Protein AF-A0A1J5K2U5-F1 (afdb_monomer_lite)

Foldseek 3Di:
DDDDDDDDDDPPPDPPPPPPPDPAQDFDDPVVQVVQVVVVCVQCVVLCVVQQVVPPPPDDDALLNVLLVVLLVCLLLLLCCCQVVVQLVDDPRLSVLSVLLNVLSVVCPPPPGAEGEDECVSRPCPQPDPPDPDGHQWAWGQASPTHIYGHPVVCVVPVVCSPLSLNSNLSSQLRSSSNSRRPDNVSSNSSSVSSSVVQVVQWDWDWDDDPPWIWIKIWHQGPPNLAIWIWIDFPSDIDTCRVVQLVQDDDPDPQKDFSHKDKADWDWDDWDDDPFKIKIKIKIKIWTWIQGPVRDTDTDIWMKMKIWIAGSVVRDTPDIDIDTD

Structure (mmCIF, N/CA/C/O backbone):
data_AF-A0A1J5K2U5-F1
#
_entry.id   AF-A0A1J5K2U5-F1
#
loop_
_atom_site.group_PDB
_atom_site.id
_atom_site.type_symbol
_atom_site.label_atom_id
_atom_site.label_alt_id
_atom_site.label_comp_id
_atom_site.label_asym_id
_atom_site.label_entity_id
_atom_site.label_seq_id
_atom_site.pdbx_PDB_ins_code
_atom_site.Cartn_x
_atom_site.Cartn_y
_atom_site.Cartn_z
_atom_site.occupancy
_atom_site.B_iso_or_equiv
_atom_site.auth_seq_id
_atom_site.auth_comp_id
_atom_site.auth_asym_id
_atom_site.auth_atom_id
_atom_site.pdbx_PDB_model_num
ATOM 1 N N . MET A 1 1 ? -33.915 64.719 52.859 1.00 42.00 1 MET A N 1
ATOM 2 C CA . MET A 1 1 ? -33.319 64.530 51.519 1.00 42.00 1 MET A CA 1
ATOM 3 C C . MET A 1 1 ? -32.045 63.710 51.637 1.00 42.00 1 MET A C 1
ATOM 5 O O . MET A 1 1 ? -31.026 64.266 52.020 1.00 42.00 1 MET A O 1
ATOM 9 N N . ARG A 1 2 ? -32.120 62.410 51.346 1.00 33.94 2 ARG A N 1
ATOM 10 C CA . ARG A 1 2 ? -31.127 61.608 50.607 1.00 33.94 2 ARG A CA 1
ATOM 11 C C . ARG A 1 2 ? -31.449 60.133 50.824 1.00 33.94 2 ARG A C 1
ATOM 13 O O . ARG A 1 2 ? -31.443 59.640 51.944 1.00 33.94 2 ARG A O 1
ATOM 20 N N . ASN A 1 3 ? -31.775 59.495 49.709 1.00 35.25 3 ASN A N 1
ATOM 21 C CA . ASN A 1 3 ? -31.952 58.065 49.541 1.00 35.25 3 ASN A CA 1
ATOM 22 C C . ASN A 1 3 ? -30.671 57.317 49.932 1.00 35.25 3 ASN A C 1
ATOM 24 O O . ASN A 1 3 ? -29.594 57.679 49.462 1.00 35.25 3 ASN A O 1
ATOM 28 N N . LEU A 1 4 ? -30.805 56.229 50.687 1.00 32.75 4 LEU A N 1
ATOM 29 C CA . LEU A 1 4 ? -29.877 55.104 50.616 1.00 32.75 4 LEU A CA 1
ATOM 30 C C . LEU A 1 4 ? -30.701 53.837 50.380 1.00 32.75 4 LEU A C 1
ATOM 32 O O . LEU A 1 4 ? -31.293 53.272 51.293 1.00 32.75 4 LEU A O 1
ATOM 36 N N . LEU A 1 5 ? -30.761 53.436 49.111 1.00 35.44 5 LEU A N 1
ATOM 37 C CA . LEU A 1 5 ? -31.135 52.092 48.695 1.00 35.44 5 LEU A CA 1
ATOM 38 C C . LEU A 1 5 ? -29.967 51.162 49.040 1.00 35.44 5 LEU A C 1
ATOM 40 O O . LEU A 1 5 ? -28.892 51.271 48.454 1.00 35.44 5 LEU A O 1
ATOM 44 N N . ALA A 1 6 ? -30.182 50.252 49.985 1.00 34.38 6 ALA A N 1
ATOM 45 C CA . ALA A 1 6 ? -29.319 49.097 50.175 1.00 34.38 6 ALA A CA 1
ATOM 46 C C . ALA A 1 6 ? -29.716 48.036 49.137 1.00 34.38 6 ALA A C 1
ATOM 48 O O . ALA A 1 6 ? -30.736 47.366 49.289 1.00 34.38 6 ALA A O 1
ATOM 49 N N . LEU A 1 7 ? -28.940 47.914 48.057 1.00 34.66 7 LEU A N 1
ATOM 50 C CA . LEU A 1 7 ? -29.036 46.779 47.140 1.00 34.66 7 LEU A CA 1
ATOM 51 C C . LEU A 1 7 ? -28.271 45.597 47.742 1.00 34.66 7 LEU A C 1
ATOM 53 O O . LEU A 1 7 ? -27.043 45.600 47.821 1.00 34.66 7 LEU A O 1
ATOM 57 N N . THR A 1 8 ? -29.012 44.579 48.156 1.00 34.88 8 THR A N 1
ATOM 58 C CA . THR A 1 8 ? -28.490 43.265 48.524 1.00 34.88 8 THR A CA 1
ATOM 59 C C . THR A 1 8 ? -28.081 42.533 47.242 1.00 34.88 8 THR A C 1
ATOM 61 O O . THR A 1 8 ? -28.930 42.031 46.508 1.00 34.88 8 THR A O 1
ATOM 64 N N . PHE A 1 9 ? -26.784 42.481 46.935 1.00 31.59 9 PHE A N 1
ATOM 65 C CA . PHE A 1 9 ? -26.263 41.602 45.885 1.00 31.59 9 PHE A CA 1
ATOM 66 C C . PHE A 1 9 ? -26.229 40.163 46.414 1.00 31.59 9 PHE A C 1
ATOM 68 O O . PHE A 1 9 ? -25.354 39.794 47.195 1.00 31.59 9 PHE A O 1
ATOM 75 N N . CYS A 1 10 ? -27.195 39.343 45.994 1.00 32.88 10 CYS A N 1
ATOM 76 C CA . CYS A 1 10 ? -27.087 37.893 46.104 1.00 32.88 10 CYS A CA 1
ATOM 77 C C . CYS A 1 10 ? -26.020 37.407 45.117 1.00 32.88 10 CYS A C 1
ATOM 79 O O . CYS A 1 10 ? -26.187 37.514 43.902 1.00 32.88 10 CYS A O 1
ATOM 81 N N . PHE A 1 11 ? -24.926 36.866 45.650 1.00 29.86 11 PHE A N 1
ATOM 82 C CA . PHE A 1 11 ? -23.960 36.063 44.907 1.00 29.86 11 PHE A CA 1
ATOM 83 C C . PHE A 1 11 ? -24.654 34.771 44.450 1.00 29.86 11 PHE A C 1
ATOM 85 O O . PHE A 1 11 ? -24.697 33.779 45.174 1.00 29.86 11 PHE A O 1
ATOM 92 N N . VAL A 1 12 ? -25.220 34.774 43.244 1.00 35.38 12 VAL A N 1
ATOM 93 C CA . VAL A 1 12 ? -25.477 33.530 42.515 1.00 35.38 12 VAL A CA 1
ATOM 94 C C . VAL A 1 12 ? -24.188 33.226 41.772 1.00 35.38 12 VAL A C 1
ATOM 96 O O . VAL A 1 12 ? -23.889 33.840 40.751 1.00 35.38 12 VAL A O 1
ATOM 99 N N . GLY A 1 13 ? -23.384 32.330 42.344 1.00 29.09 13 GLY A N 1
ATOM 100 C CA . GLY A 1 13 ? -22.205 31.787 41.686 1.00 29.09 13 GLY A CA 1
ATOM 101 C C . GLY A 1 13 ? -22.630 31.044 40.427 1.00 29.09 13 GLY A C 1
ATOM 102 O O . GLY A 1 13 ? -22.992 29.871 40.476 1.00 29.09 13 GLY A O 1
ATOM 103 N N . THR A 1 14 ? -22.599 31.727 39.289 1.00 32.22 14 THR A N 1
ATOM 104 C CA . THR A 1 14 ? -22.570 31.074 37.991 1.00 32.22 14 THR A CA 1
ATOM 105 C C . THR A 1 14 ? -21.212 30.399 37.873 1.00 32.22 14 THR A C 1
ATOM 107 O O . THR A 1 14 ? -20.186 31.042 37.666 1.00 32.22 14 THR A O 1
ATOM 110 N N . ILE A 1 15 ? -21.199 29.076 38.040 1.00 33.97 15 ILE A N 1
ATOM 111 C CA . ILE A 1 15 ? -20.091 28.239 37.585 1.00 33.97 15 ILE A CA 1
ATOM 112 C C . ILE A 1 15 ? -20.108 28.335 36.060 1.00 33.97 15 ILE A C 1
ATOM 114 O O . ILE A 1 15 ? -20.765 27.559 35.366 1.00 33.97 15 ILE A O 1
ATOM 118 N N . THR A 1 16 ? -19.431 29.346 35.528 1.00 30.97 16 THR A N 1
ATOM 119 C CA . THR A 1 16 ? -19.059 29.388 34.125 1.00 30.97 16 THR A CA 1
ATOM 120 C C . THR A 1 16 ? -18.020 28.295 33.926 1.00 30.97 16 THR A C 1
ATOM 122 O O . THR A 1 16 ? -16.833 28.461 34.199 1.00 30.97 16 THR A O 1
ATOM 125 N N . TRP A 1 17 ? -18.479 27.136 33.453 1.00 33.81 17 TRP A N 1
ATOM 126 C CA . TRP A 1 17 ? -17.618 26.196 32.753 1.00 33.81 17 TRP A CA 1
ATOM 127 C C . TRP A 1 17 ? -17.099 26.921 31.515 1.00 33.81 17 TRP A C 1
ATOM 129 O O . TRP A 1 17 ? -17.721 26.914 30.455 1.00 33.81 17 TRP A O 1
ATOM 139 N N . ALA A 1 18 ? -15.973 27.614 31.665 1.00 32.34 18 ALA A N 1
ATOM 140 C CA . ALA A 1 18 ? -15.174 28.027 30.536 1.00 32.34 18 ALA A CA 1
ATOM 141 C C . ALA A 1 18 ? -14.727 26.737 29.844 1.00 32.34 18 ALA A C 1
ATOM 143 O O . ALA A 1 18 ? -13.802 26.058 30.294 1.00 32.34 18 ALA A O 1
ATOM 144 N N . ALA A 1 19 ? -15.434 26.378 28.773 1.00 38.97 19 ALA A N 1
ATOM 145 C CA . ALA A 1 19 ? -15.030 25.374 27.808 1.00 38.97 19 ALA A CA 1
ATOM 146 C C . ALA A 1 19 ? -13.762 25.866 27.098 1.00 38.97 19 ALA A C 1
ATOM 148 O O . ALA A 1 19 ? -13.777 26.282 25.947 1.00 38.97 19 ALA A O 1
ATOM 149 N N . ASN A 1 20 ? -12.645 25.826 27.816 1.00 34.16 20 ASN A N 1
ATOM 150 C CA . ASN A 1 20 ? -11.309 25.899 27.255 1.00 34.16 20 ASN A CA 1
ATOM 151 C C . ASN A 1 20 ? -10.839 24.465 26.975 1.00 34.16 20 ASN A C 1
ATOM 153 O O . ASN A 1 20 ? -9.799 24.011 27.448 1.00 34.16 20 ASN A O 1
ATOM 157 N N . THR A 1 21 ? -11.626 23.721 26.192 1.00 37.69 21 THR A N 1
ATOM 158 C CA . THR A 1 21 ? -11.133 22.521 25.514 1.00 37.69 21 THR A CA 1
ATOM 159 C C . THR A 1 21 ? -10.262 22.988 24.364 1.00 37.69 21 THR A C 1
ATOM 161 O O . THR A 1 21 ? -10.683 23.081 23.211 1.00 37.69 21 THR A O 1
ATOM 164 N N . SER A 1 22 ? -9.024 23.322 24.702 1.00 39.22 22 SER A N 1
ATOM 165 C CA . SER A 1 22 ? -7.961 23.338 23.719 1.00 39.22 22 SER A CA 1
ATOM 166 C C . SER A 1 22 ? -7.960 21.978 23.008 1.00 39.22 22 SER A C 1
ATOM 168 O O . SER A 1 22 ? -7.949 20.914 23.629 1.00 39.22 22 SER A O 1
ATOM 170 N N . TYR A 1 23 ? -8.070 22.058 21.686 1.00 46.22 23 TYR A N 1
ATOM 171 C CA . TYR A 1 23 ? -8.122 21.003 20.675 1.00 46.22 23 TYR A CA 1
ATOM 172 C C . TYR A 1 23 ? -6.846 20.127 20.657 1.00 46.22 23 TYR A C 1
ATOM 174 O O . TYR A 1 23 ? -6.154 20.022 19.643 1.00 46.22 23 TYR A O 1
ATOM 182 N N . PHE A 1 24 ? -6.487 19.507 21.778 1.00 53.41 24 PHE A N 1
ATOM 183 C CA . PHE A 1 24 ? -5.356 18.588 21.845 1.00 53.41 24 PHE A CA 1
ATOM 184 C C . PHE A 1 24 ? -5.775 17.188 21.390 1.00 53.41 24 PHE A C 1
ATOM 186 O O . PHE A 1 24 ? -6.777 16.641 21.848 1.00 53.41 24 PHE A O 1
ATOM 193 N N . LEU A 1 25 ? -4.974 16.595 20.499 1.00 71.75 25 LEU A N 1
ATOM 194 C CA . LEU A 1 25 ? -4.974 15.157 20.223 1.00 71.75 25 LEU A CA 1
ATOM 195 C C . LEU A 1 25 ? -4.678 14.428 21.539 1.00 71.75 25 LEU A C 1
ATOM 197 O O . LEU A 1 25 ? -3.526 14.334 21.959 1.00 71.75 25 LEU A O 1
ATOM 201 N N . ARG A 1 26 ? -5.724 13.964 22.224 1.00 86.38 26 ARG A N 1
ATOM 202 C CA . ARG A 1 26 ? -5.610 13.295 23.520 1.00 86.38 26 ARG A CA 1
ATOM 203 C C . ARG A 1 26 ? -6.134 11.873 23.411 1.00 86.38 26 ARG A C 1
ATOM 205 O O . ARG A 1 26 ? -7.205 11.644 22.853 1.00 86.38 26 ARG A O 1
ATOM 212 N N . LYS A 1 27 ? -5.383 10.934 23.982 1.00 91.75 27 LYS A N 1
ATOM 213 C CA . LYS A 1 27 ? -5.859 9.566 24.174 1.00 91.75 27 LYS A CA 1
ATOM 214 C C . LYS A 1 27 ? -7.042 9.550 25.134 1.00 91.75 27 LYS A C 1
ATOM 216 O O . LYS A 1 27 ? -7.087 10.308 26.107 1.00 91.75 27 LYS A O 1
ATOM 221 N N . MET A 1 28 ? -7.974 8.652 24.866 1.00 92.06 28 MET A N 1
ATOM 222 C CA . MET A 1 28 ? -9.080 8.360 25.761 1.00 92.06 28 MET A CA 1
ATOM 223 C C . MET A 1 28 ? -8.559 7.853 27.121 1.00 92.06 28 MET A C 1
ATOM 225 O O . MET A 1 28 ? -7.567 7.115 27.154 1.00 92.06 28 MET A O 1
ATOM 229 N N . PRO A 1 29 ? -9.203 8.212 28.249 1.00 94.00 29 PRO A N 1
ATOM 230 C CA . PRO A 1 29 ? -8.894 7.629 29.551 1.00 94.00 29 PRO A CA 1
ATOM 231 C C . PRO A 1 29 ? -8.957 6.097 29.529 1.00 94.00 29 PRO A C 1
ATOM 233 O O . PRO A 1 29 ? -9.838 5.515 28.901 1.00 94.00 29 PRO A O 1
ATOM 236 N N . VAL A 1 30 ? -8.055 5.440 30.265 1.00 92.38 30 VAL A N 1
ATOM 237 C CA . VAL A 1 30 ? -7.917 3.970 30.258 1.00 92.38 30 VAL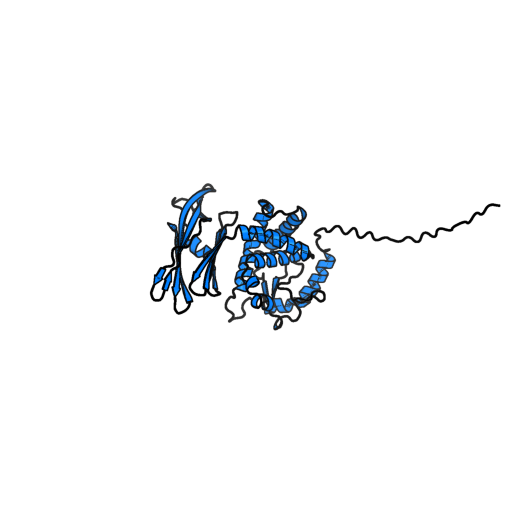 A CA 1
ATOM 238 C C . VAL A 1 30 ? -9.220 3.256 30.628 1.00 92.38 30 VAL A C 1
ATOM 240 O O . VAL A 1 30 ? -9.570 2.281 29.973 1.00 92.38 30 VAL A O 1
ATOM 243 N N . ALA A 1 31 ? -9.952 3.752 31.630 1.00 93.81 31 ALA A N 1
ATOM 244 C CA . ALA A 1 31 ? -11.216 3.154 32.064 1.00 93.81 31 ALA A CA 1
ATOM 245 C C . ALA A 1 31 ? -12.294 3.217 30.969 1.00 93.81 31 ALA A C 1
ATOM 247 O O . ALA A 1 31 ? -12.887 2.199 30.632 1.00 93.81 31 ALA A O 1
ATOM 248 N N . GLN A 1 32 ? -12.471 4.390 30.353 1.00 93.75 32 GLN A N 1
ATOM 249 C CA . GLN A 1 32 ? -13.413 4.572 29.246 1.00 93.75 32 GLN A CA 1
ATOM 250 C C . GLN A 1 32 ? -13.026 3.699 28.043 1.00 93.75 32 GLN A C 1
ATOM 252 O O . GLN A 1 32 ? -13.874 3.081 27.406 1.00 93.75 32 GLN A O 1
ATOM 257 N N . ARG A 1 33 ? -11.722 3.589 27.765 1.00 93.31 33 ARG A N 1
ATOM 258 C CA . ARG A 1 33 ? -11.202 2.721 26.706 1.00 93.31 33 ARG A CA 1
ATOM 259 C C . ARG A 1 33 ? -11.518 1.247 26.968 1.00 93.31 33 ARG A C 1
ATOM 261 O O . ARG A 1 33 ? -11.912 0.542 26.047 1.00 93.31 33 ARG A O 1
ATOM 268 N N . ALA A 1 34 ? -11.347 0.784 28.206 1.00 94.06 34 ALA A N 1
ATOM 269 C CA . ALA A 1 34 ? -11.651 -0.590 28.597 1.00 94.06 34 ALA A CA 1
ATOM 270 C C . ALA A 1 34 ? -13.147 -0.908 28.448 1.00 94.06 34 ALA A C 1
ATOM 272 O O . ALA A 1 34 ? -13.487 -1.961 27.918 1.00 94.06 34 ALA A O 1
ATOM 273 N N . GLU A 1 35 ? -14.024 0.018 28.840 1.00 95.25 35 GLU A N 1
ATOM 274 C CA . GLU A 1 35 ? -15.475 -0.121 28.680 1.00 95.25 35 GLU A CA 1
ATOM 275 C C . GLU A 1 35 ? -15.884 -0.235 27.204 1.00 95.25 35 GLU A C 1
ATOM 277 O O . GLU A 1 35 ? -16.572 -1.181 26.818 1.00 95.25 35 GLU A O 1
ATOM 282 N N . LEU A 1 36 ? -15.402 0.673 26.348 1.00 93.75 36 LEU A N 1
ATOM 283 C CA . LEU A 1 36 ? -15.699 0.617 24.912 1.00 93.75 36 LEU A CA 1
ATOM 284 C C . LEU A 1 36 ? -15.135 -0.644 24.252 1.00 93.75 36 LEU A C 1
ATOM 286 O O . LEU A 1 36 ? -15.783 -1.220 23.380 1.00 93.75 36 LEU A O 1
ATOM 290 N N . ASN A 1 37 ? -13.958 -1.101 24.682 1.00 95.38 37 ASN A N 1
ATOM 291 C CA . ASN A 1 37 ? -13.367 -2.343 24.193 1.00 95.38 37 ASN A CA 1
ATOM 292 C C . ASN A 1 37 ? -14.183 -3.576 24.613 1.00 95.38 37 ASN A C 1
ATOM 294 O O . ASN A 1 37 ? -14.331 -4.489 23.806 1.00 95.38 37 ASN A O 1
ATOM 298 N N . ASP A 1 38 ? -14.746 -3.610 25.823 1.00 95.69 38 ASP A N 1
ATOM 299 C CA . ASP A 1 38 ? -15.633 -4.697 26.263 1.00 95.69 38 ASP A CA 1
ATOM 300 C C . ASP A 1 38 ? -16.920 -4.747 25.421 1.00 95.69 38 ASP A C 1
ATOM 302 O O . ASP A 1 38 ? -17.293 -5.806 24.908 1.00 95.69 38 ASP A O 1
ATOM 306 N N . ILE A 1 39 ? -17.550 -3.591 25.185 1.00 93.62 39 ILE A N 1
ATOM 307 C CA . ILE A 1 39 ? -18.729 -3.476 24.312 1.00 93.62 39 ILE A CA 1
ATOM 308 C C . ILE A 1 39 ? -18.392 -3.941 22.888 1.00 93.62 39 ILE A C 1
ATOM 310 O O . ILE A 1 39 ? -19.114 -4.753 22.301 1.00 93.62 39 ILE A O 1
ATOM 314 N N . PHE A 1 40 ? -17.277 -3.457 22.337 1.00 93.62 40 PHE A N 1
ATOM 315 C CA . PHE A 1 40 ? -16.834 -3.808 20.992 1.00 93.62 40 PHE A CA 1
ATOM 316 C C . PHE A 1 40 ? -16.509 -5.304 20.868 1.00 93.62 40 PHE A C 1
ATOM 318 O O . PHE A 1 40 ? -16.941 -5.952 19.914 1.00 93.62 40 PHE A O 1
ATOM 325 N N . SER A 1 41 ? -15.825 -5.885 21.858 1.00 94.12 41 SER A N 1
ATOM 326 C CA . SER A 1 41 ? -15.489 -7.314 21.914 1.00 94.12 41 SER A CA 1
ATOM 327 C C . SER A 1 41 ? -16.737 -8.199 21.952 1.00 94.12 41 SER A C 1
ATOM 329 O O . SER A 1 41 ? -16.858 -9.154 21.179 1.00 94.12 41 SER A O 1
ATOM 331 N N . LYS A 1 42 ? -17.732 -7.847 22.776 1.00 94.12 42 LYS A N 1
ATOM 332 C CA . LYS A 1 42 ? -19.017 -8.566 22.833 1.00 94.12 42 LYS A CA 1
ATOM 333 C C . LYS A 1 42 ? -19.723 -8.591 21.480 1.00 94.12 42 LYS A C 1
ATOM 335 O O . LYS A 1 42 ? -20.286 -9.619 21.108 1.00 94.12 42 LYS A O 1
ATOM 340 N N . ARG A 1 43 ? -19.659 -7.487 20.730 1.00 91.25 43 ARG A N 1
ATOM 341 C CA . ARG A 1 43 ? -20.261 -7.379 19.395 1.00 91.25 43 ARG A CA 1
ATOM 342 C C . ARG A 1 43 ? -19.492 -8.158 18.325 1.00 91.25 43 ARG A C 1
ATOM 344 O O . ARG A 1 43 ? -20.112 -8.703 17.418 1.00 91.25 43 ARG A O 1
ATOM 351 N N . THR A 1 44 ? -18.164 -8.208 18.417 1.00 93.12 44 THR A N 1
ATOM 352 C CA . THR A 1 44 ? -17.302 -8.663 17.312 1.00 93.12 44 THR A CA 1
ATOM 353 C C . THR A 1 44 ? -16.679 -10.043 17.501 1.00 93.12 44 THR A C 1
ATOM 355 O O . THR A 1 44 ? -16.312 -10.666 16.512 1.00 93.12 44 THR A O 1
ATOM 358 N N . SER A 1 45 ? -16.610 -10.577 18.722 1.00 91.19 45 SER A N 1
ATOM 359 C CA . SER A 1 45 ? -15.964 -11.868 19.033 1.00 91.19 45 SER A CA 1
ATOM 360 C C . SER A 1 45 ? -16.422 -13.030 18.144 1.00 91.19 45 SER A C 1
ATOM 362 O O . SER A 1 45 ? -15.594 -13.791 17.647 1.00 91.19 45 SER A O 1
ATOM 364 N N . LYS A 1 46 ? -17.731 -13.140 17.883 1.00 90.00 46 LYS A N 1
ATOM 365 C CA . LYS A 1 46 ? -18.288 -14.166 16.984 1.00 90.00 46 LYS A CA 1
ATOM 366 C C . LYS A 1 46 ? -17.866 -13.969 15.527 1.00 90.00 46 LYS A C 1
ATOM 368 O O . LYS A 1 46 ? -17.633 -14.952 14.837 1.00 90.00 46 LYS A O 1
ATOM 373 N N . LEU A 1 47 ? -17.765 -12.718 15.075 1.00 90.12 47 LEU A N 1
ATOM 374 C CA . LEU A 1 47 ? -17.324 -12.382 13.719 1.00 90.12 47 LEU A CA 1
ATOM 375 C C . LEU A 1 47 ? -15.842 -12.702 13.545 1.00 90.12 47 LEU A C 1
ATOM 377 O O . LEU A 1 47 ? -15.465 -13.301 12.549 1.00 90.12 47 LEU A O 1
ATOM 381 N N . ILE A 1 48 ? -15.019 -12.370 14.543 1.00 88.12 48 ILE A N 1
ATOM 382 C CA . ILE A 1 48 ? -13.605 -12.747 14.552 1.00 88.12 48 ILE A CA 1
ATOM 383 C C . ILE A 1 48 ? -13.504 -14.266 14.435 1.00 88.12 48 ILE A C 1
ATOM 385 O O . ILE A 1 48 ? -12.943 -14.740 13.465 1.00 88.12 48 ILE A O 1
ATOM 389 N N . ALA A 1 49 ? -14.141 -15.033 15.322 1.00 85.62 49 ALA A N 1
ATOM 390 C CA . ALA A 1 49 ? -14.068 -16.496 15.275 1.00 85.62 49 ALA A CA 1
ATOM 391 C C . ALA A 1 49 ? -14.552 -17.114 13.946 1.00 85.62 49 ALA A C 1
ATOM 393 O O . ALA A 1 49 ? -14.041 -18.154 13.541 1.00 85.62 49 ALA A O 1
ATOM 394 N N . ALA A 1 50 ? -15.535 -16.501 13.278 1.00 83.81 50 ALA A N 1
ATOM 395 C CA . ALA A 1 50 ? -16.099 -17.013 12.030 1.00 83.81 50 ALA A CA 1
ATOM 396 C C . ALA A 1 50 ? -15.290 -16.635 10.775 1.00 83.81 50 ALA A C 1
ATOM 398 O O . ALA A 1 50 ? -15.308 -17.388 9.805 1.00 83.81 50 ALA A O 1
ATOM 399 N N . TYR A 1 51 ? -14.600 -15.491 10.784 1.00 80.88 51 TYR A N 1
ATOM 400 C CA . TYR A 1 51 ? -13.960 -14.918 9.592 1.00 80.88 51 TYR A CA 1
ATOM 401 C C . TYR A 1 51 ? -12.442 -14.705 9.745 1.00 80.88 51 TYR A C 1
ATOM 403 O O . TYR A 1 51 ? -11.786 -14.301 8.787 1.00 80.88 51 TYR A O 1
ATOM 411 N N . SER A 1 52 ? -11.853 -14.983 10.916 1.00 68.25 52 SER A N 1
ATOM 412 C CA . SER A 1 52 ? -10.424 -14.757 11.180 1.00 68.25 52 SER A CA 1
ATOM 413 C C . SER A 1 52 ? -9.485 -15.740 10.499 1.00 68.25 52 SER A C 1
ATOM 415 O O . SER A 1 52 ? -8.306 -15.444 10.367 1.00 68.25 52 SER A O 1
ATOM 417 N N . SER A 1 53 ? -9.947 -16.927 10.110 1.00 56.47 53 SER A N 1
ATOM 418 C CA . SER A 1 53 ? -9.043 -17.920 9.527 1.00 56.47 53 SER A CA 1
ATOM 419 C C . SER A 1 53 ? -8.633 -17.588 8.095 1.00 56.47 53 SER A C 1
ATOM 421 O O . SER A 1 53 ? -7.752 -18.258 7.577 1.00 56.47 53 SER A O 1
ATOM 423 N N . GLY A 1 54 ? -9.279 -16.627 7.415 1.00 50.41 54 GLY A N 1
ATOM 424 C CA . GLY A 1 54 ? -9.071 -16.377 5.977 1.00 50.41 54 GLY A CA 1
ATOM 425 C C . GLY A 1 54 ? -9.482 -17.551 5.067 1.00 50.41 54 GLY A C 1
ATOM 426 O O . GLY A 1 54 ? -9.761 -17.356 3.888 1.00 50.41 54 GLY A O 1
ATOM 427 N N . ASP A 1 55 ? -9.618 -18.750 5.632 1.00 42.53 55 ASP A N 1
ATOM 428 C CA . ASP A 1 55 ? -10.003 -20.011 5.019 1.00 42.53 55 ASP A CA 1
ATOM 429 C C . ASP A 1 55 ? -11.524 -20.140 4.899 1.00 42.53 55 ASP A C 1
ATOM 431 O O . ASP A 1 55 ? -12.139 -21.109 5.355 1.00 42.53 55 ASP A O 1
ATOM 435 N N . ILE A 1 56 ? -12.163 -19.193 4.211 1.00 46.50 56 ILE A N 1
ATOM 436 C CA . ILE A 1 56 ? -13.342 -19.598 3.446 1.00 46.50 56 ILE A CA 1
ATOM 437 C C . ILE A 1 56 ? -12.795 -20.373 2.246 1.00 46.50 56 ILE A C 1
ATOM 439 O O . ILE A 1 56 ? -12.427 -19.789 1.225 1.00 46.50 56 ILE A O 1
ATOM 443 N N . VAL A 1 57 ? -12.697 -21.700 2.388 1.00 39.84 57 VAL A N 1
ATOM 444 C CA . VAL A 1 57 ? -12.306 -22.614 1.306 1.00 39.84 57 VAL A CA 1
ATOM 445 C C . VAL A 1 57 ? -13.166 -22.307 0.073 1.00 39.84 57 VAL A C 1
ATOM 447 O O . VAL A 1 57 ? -14.373 -22.543 0.082 1.00 39.84 57 VAL A O 1
ATOM 450 N N . GLY A 1 58 ? -12.548 -21.761 -0.981 1.00 39.16 58 GLY A N 1
ATOM 451 C CA . GLY A 1 58 ? -13.209 -21.458 -2.257 1.00 39.16 58 GLY A CA 1
ATOM 452 C C . GLY A 1 58 ? -13.284 -19.981 -2.666 1.00 39.16 58 GLY A C 1
ATOM 453 O O . GLY A 1 58 ? -13.661 -19.719 -3.808 1.00 39.16 58 GLY A O 1
ATOM 454 N N . ASN A 1 59 ? -12.883 -19.024 -1.820 1.00 48.62 59 ASN A N 1
ATOM 455 C CA . ASN A 1 59 ? -12.758 -17.617 -2.224 1.00 48.62 59 ASN A CA 1
ATOM 456 C C . ASN A 1 59 ? -11.316 -17.320 -2.672 1.00 48.62 59 ASN A C 1
ATOM 458 O O . ASN A 1 59 ? -10.378 -17.400 -1.886 1.00 48.62 59 ASN A O 1
ATOM 462 N N . GLY A 1 60 ? -11.120 -17.011 -3.957 1.00 49.72 60 GLY A N 1
ATOM 463 C CA . GLY A 1 60 ? -9.832 -16.515 -4.456 1.00 49.72 60 GLY A CA 1
ATOM 464 C C . GLY A 1 60 ? -9.492 -15.147 -3.853 1.00 49.72 60 GLY A C 1
ATOM 465 O O . GLY A 1 60 ? -10.393 -14.388 -3.512 1.00 49.72 60 GLY A O 1
ATOM 466 N N . GLY A 1 61 ? -8.202 -14.821 -3.728 1.00 58.09 61 GLY A N 1
ATOM 467 C CA . GLY A 1 61 ? -7.766 -13.542 -3.157 1.00 58.09 61 GLY A CA 1
ATOM 468 C C . GLY A 1 61 ? -8.267 -12.344 -3.968 1.00 58.09 61 GLY A C 1
ATOM 469 O O . GLY A 1 61 ? -7.939 -12.218 -5.152 1.00 58.09 61 GLY A O 1
ATOM 470 N N . GLY A 1 62 ? -9.045 -11.465 -3.335 1.00 76.44 62 GLY A N 1
ATOM 471 C CA . GLY A 1 62 ? -9.543 -10.239 -3.947 1.00 76.44 62 GLY A CA 1
ATOM 472 C C . GLY A 1 62 ? -8.509 -9.108 -3.939 1.00 76.44 62 GLY A C 1
ATOM 473 O O . GLY A 1 62 ? -7.505 -9.123 -3.222 1.00 76.44 62 GLY A O 1
ATOM 474 N N . LEU A 1 63 ? -8.719 -8.135 -4.825 1.00 76.62 63 LEU A N 1
ATOM 475 C CA . LEU A 1 63 ? -7.816 -6.997 -5.005 1.00 76.62 63 LEU A CA 1
ATOM 476 C C . LEU A 1 63 ? -7.867 -6.021 -3.821 1.00 76.62 63 LEU A C 1
ATOM 478 O O . LEU A 1 63 ? -6.852 -5.433 -3.460 1.00 76.62 63 LEU A O 1
ATOM 482 N N . ILE A 1 64 ? -9.034 -5.873 -3.197 1.00 84.69 64 ILE A N 1
ATOM 483 C CA . ILE A 1 64 ? -9.212 -5.024 -2.016 1.00 84.69 64 ILE A CA 1
ATOM 484 C C . ILE A 1 64 ? -8.334 -5.534 -0.867 1.00 84.69 64 ILE A C 1
ATOM 486 O O . ILE A 1 64 ? -7.611 -4.759 -0.242 1.00 84.69 64 ILE A O 1
ATOM 490 N N . GLU A 1 65 ? -8.345 -6.845 -0.641 1.00 85.81 65 GLU A N 1
ATOM 491 C CA . GLU A 1 65 ? -7.557 -7.536 0.370 1.00 85.81 65 GLU A CA 1
ATOM 492 C C . GLU A 1 65 ? -6.063 -7.329 0.117 1.00 85.81 65 GLU A C 1
ATOM 494 O O . GLU A 1 65 ? -5.335 -6.917 1.016 1.00 85.81 65 GLU A O 1
ATOM 499 N N . GLN A 1 66 ? -5.616 -7.517 -1.128 1.00 83.69 66 GLN A N 1
ATOM 500 C CA . GLN A 1 66 ? -4.219 -7.298 -1.514 1.00 83.69 66 GLN A CA 1
ATOM 501 C C . GLN A 1 66 ? -3.780 -5.839 -1.324 1.00 83.69 66 GLN A C 1
ATOM 503 O O . GLN A 1 66 ? -2.686 -5.593 -0.811 1.00 83.69 66 GLN A O 1
ATOM 508 N N . ASN A 1 67 ? -4.626 -4.872 -1.688 1.00 86.00 67 ASN A N 1
ATOM 509 C CA . ASN A 1 67 ? -4.337 -3.445 -1.531 1.00 86.00 67 ASN A CA 1
ATOM 510 C C . ASN A 1 67 ? -4.243 -3.042 -0.056 1.00 86.00 67 ASN A C 1
ATOM 512 O O . ASN A 1 67 ? -3.347 -2.284 0.320 1.00 86.00 67 ASN A O 1
ATOM 516 N N . LEU A 1 68 ? -5.123 -3.575 0.793 1.00 89.69 68 LEU A N 1
ATOM 517 C CA . LEU A 1 68 ? -5.078 -3.345 2.236 1.00 89.69 68 LEU A CA 1
ATOM 518 C C . LEU A 1 68 ? -3.871 -4.019 2.888 1.00 89.69 68 LEU A C 1
ATOM 520 O O . LEU A 1 68 ? -3.206 -3.392 3.712 1.00 89.69 68 LEU A O 1
ATOM 524 N N . SER A 1 69 ? -3.518 -5.240 2.482 1.00 86.12 69 SER A N 1
ATOM 525 C CA . SER A 1 69 ? -2.284 -5.902 2.924 1.00 86.12 69 SER A CA 1
ATOM 526 C C . SER A 1 69 ? -1.038 -5.112 2.521 1.00 86.12 69 SER A C 1
ATOM 528 O O . SER A 1 69 ? -0.133 -4.922 3.336 1.00 86.12 69 SER A O 1
ATOM 530 N N . PHE A 1 70 ? -0.999 -4.589 1.294 1.00 84.56 70 PHE A N 1
ATOM 531 C CA . PHE A 1 70 ? 0.087 -3.730 0.832 1.00 84.56 70 PHE A CA 1
ATOM 532 C C . PHE A 1 70 ? 0.185 -2.442 1.655 1.00 84.56 70 PHE A C 1
ATOM 534 O O . PHE A 1 70 ? 1.267 -2.104 2.150 1.00 84.56 70 PHE A O 1
ATOM 541 N N . ALA A 1 71 ? -0.942 -1.754 1.845 1.00 89.44 71 ALA A N 1
ATOM 542 C CA . ALA A 1 71 ? -1.030 -0.549 2.656 1.00 89.44 71 ALA A CA 1
ATOM 543 C C . ALA A 1 71 ? -0.547 -0.805 4.091 1.00 89.44 71 ALA A C 1
ATOM 545 O O . ALA A 1 71 ? 0.285 -0.056 4.600 1.00 89.44 71 ALA A O 1
ATOM 546 N N . TYR A 1 72 ? -0.990 -1.907 4.704 1.00 91.06 72 TYR A N 1
ATOM 547 C CA . TYR A 1 72 ? -0.558 -2.334 6.033 1.00 91.06 72 TYR A CA 1
ATOM 548 C C . TYR A 1 72 ? 0.955 -2.556 6.095 1.00 91.06 72 TYR A C 1
ATOM 550 O O . TYR A 1 72 ? 1.624 -1.964 6.938 1.00 91.06 72 TYR A O 1
ATOM 558 N N . SER A 1 73 ? 1.522 -3.301 5.140 1.00 86.38 73 SER A N 1
ATOM 559 C CA . SER A 1 73 ? 2.971 -3.560 5.067 1.00 86.38 73 SER A CA 1
ATOM 560 C C . SER A 1 73 ? 3.824 -2.296 4.861 1.00 86.38 73 SER A C 1
ATOM 562 O O . SER A 1 73 ? 5.028 -2.298 5.128 1.00 86.38 73 SER A O 1
ATOM 564 N N . SER A 1 74 ? 3.208 -1.207 4.391 1.00 86.38 74 SER A N 1
ATOM 565 C CA . SER A 1 74 ? 3.870 0.072 4.114 1.00 86.38 74 SER A CA 1
ATOM 566 C C . SER A 1 74 ? 3.851 1.038 5.303 1.00 86.38 74 SER A C 1
ATOM 568 O O . SER A 1 74 ? 4.595 2.019 5.290 1.00 86.38 74 SER A O 1
ATOM 570 N N . VAL A 1 75 ? 3.059 0.758 6.348 1.00 90.75 75 VAL A N 1
ATOM 571 C CA . VAL A 1 75 ? 2.845 1.653 7.501 1.00 90.75 75 VAL A CA 1
ATOM 572 C C . VAL A 1 75 ? 4.154 2.107 8.144 1.00 90.75 75 VAL A C 1
ATOM 574 O O . VAL A 1 75 ? 4.349 3.309 8.317 1.00 90.75 75 VAL A O 1
ATOM 577 N N . LEU A 1 76 ? 5.061 1.180 8.478 1.00 86.88 76 LEU A N 1
ATOM 578 C CA . LEU A 1 76 ? 6.326 1.535 9.138 1.00 86.88 76 LEU A CA 1
ATOM 579 C C . LEU A 1 76 ? 7.171 2.468 8.281 1.00 86.88 76 LEU A C 1
ATOM 581 O O . LEU A 1 76 ? 7.594 3.511 8.765 1.00 86.88 76 LEU A O 1
ATOM 585 N N . SER A 1 77 ? 7.355 2.115 7.007 1.00 82.81 77 SER A N 1
ATOM 586 C CA . SER A 1 77 ? 8.154 2.913 6.079 1.00 82.81 77 SER A CA 1
ATOM 587 C C . SER A 1 77 ? 7.611 4.332 5.980 1.00 82.81 77 SER A C 1
ATOM 589 O O . SER A 1 77 ? 8.371 5.281 6.103 1.00 82.81 77 SER A O 1
ATOM 591 N N . VAL A 1 78 ? 6.295 4.489 5.810 1.00 88.56 78 VAL A N 1
ATOM 592 C CA . VAL A 1 78 ? 5.687 5.815 5.647 1.00 88.56 78 VAL A CA 1
ATOM 593 C C . VAL A 1 78 ? 5.748 6.629 6.937 1.00 88.56 78 VAL A C 1
ATOM 595 O O . VAL A 1 78 ? 5.990 7.838 6.894 1.00 88.56 78 VAL A O 1
ATOM 598 N N . ILE A 1 79 ? 5.545 5.999 8.096 1.00 90.19 79 ILE A N 1
ATOM 599 C CA . ILE A 1 79 ? 5.687 6.701 9.372 1.00 90.19 79 ILE A CA 1
ATOM 600 C C . ILE A 1 79 ? 7.130 7.166 9.563 1.00 90.19 79 ILE A C 1
ATOM 602 O O . ILE A 1 79 ? 7.337 8.330 9.906 1.00 90.19 79 ILE A O 1
ATOM 606 N N . ASP A 1 80 ? 8.109 6.300 9.312 1.00 84.81 80 ASP A N 1
ATOM 607 C CA . ASP A 1 80 ? 9.525 6.616 9.501 1.00 84.81 80 ASP A CA 1
ATOM 608 C C . ASP A 1 80 ? 9.970 7.722 8.535 1.00 84.81 80 ASP A C 1
ATOM 610 O O . ASP A 1 80 ? 10.555 8.711 8.985 1.00 84.81 80 ASP A O 1
ATOM 614 N N . THR A 1 81 ? 9.537 7.674 7.269 1.00 80.75 81 THR A N 1
ATOM 615 C CA . THR A 1 81 ? 9.625 8.791 6.312 1.00 80.75 81 THR A CA 1
ATOM 616 C C . THR A 1 81 ? 9.142 10.108 6.928 1.00 80.75 81 THR A C 1
ATOM 618 O O . THR A 1 81 ? 9.863 11.107 6.984 1.00 80.75 81 THR A O 1
ATOM 621 N N . CYS A 1 82 ? 7.909 10.127 7.430 1.00 85.44 82 CYS A N 1
ATOM 622 C CA . CYS A 1 82 ? 7.291 11.354 7.914 1.00 85.44 82 CYS A CA 1
ATOM 623 C C . CYS A 1 82 ? 7.898 11.880 9.220 1.00 85.44 82 CYS A C 1
ATOM 625 O O . CYS A 1 82 ? 7.965 13.095 9.434 1.00 85.44 82 CYS A O 1
ATOM 627 N N . VAL A 1 83 ? 8.288 10.979 10.120 1.00 85.12 83 VAL A N 1
ATOM 628 C CA . VAL A 1 83 ? 8.713 11.301 11.485 1.00 85.12 83 VAL A CA 1
ATOM 629 C C . VAL A 1 83 ? 10.208 11.601 11.564 1.00 85.12 83 VAL A C 1
ATOM 631 O O . VAL A 1 83 ? 10.593 12.506 12.318 1.00 85.12 83 VAL A O 1
ATOM 634 N N . ILE A 1 84 ? 11.034 10.856 10.827 1.00 69.50 84 ILE A N 1
ATOM 635 C CA . ILE A 1 84 ? 12.500 10.942 10.867 1.00 69.50 84 ILE A CA 1
ATOM 636 C C . ILE A 1 84 ? 12.992 11.967 9.846 1.00 69.50 84 ILE A C 1
ATOM 638 O O . ILE A 1 84 ? 13.740 12.870 10.216 1.00 69.50 84 ILE A O 1
ATOM 642 N N . TYR A 1 85 ? 12.504 11.896 8.605 1.00 63.69 85 TYR A N 1
ATOM 643 C CA . TYR A 1 85 ? 12.979 12.744 7.503 1.00 63.69 85 TYR A CA 1
ATOM 644 C C . TYR A 1 85 ? 12.195 14.063 7.351 1.00 63.69 85 TYR A C 1
ATOM 646 O O . TYR A 1 85 ? 12.565 14.916 6.556 1.00 63.69 85 TYR A O 1
ATOM 654 N N . MET A 1 86 ? 11.163 14.285 8.182 1.00 65.56 86 MET A N 1
ATOM 655 C CA . MET A 1 86 ? 10.368 15.528 8.274 1.00 65.56 86 MET A CA 1
ATOM 656 C C . MET A 1 86 ? 9.596 15.924 6.998 1.00 65.56 86 MET A C 1
ATOM 658 O O . MET A 1 86 ? 9.145 17.065 6.872 1.00 65.56 86 MET A O 1
ATOM 662 N N . ASP A 1 87 ? 9.333 14.970 6.105 1.00 72.25 87 ASP A N 1
ATOM 663 C CA . ASP A 1 87 ? 8.700 15.222 4.800 1.00 72.25 87 ASP A CA 1
ATOM 664 C C . ASP A 1 87 ? 7.207 15.608 4.875 1.00 72.25 87 ASP A C 1
ATOM 666 O O . ASP A 1 87 ? 6.638 16.124 3.912 1.00 72.25 87 ASP A O 1
ATOM 670 N N . CYS A 1 88 ? 6.539 15.384 6.013 1.00 84.12 88 CYS A N 1
ATOM 671 C CA . CYS A 1 88 ? 5.068 15.399 6.087 1.00 84.12 88 CYS A CA 1
ATOM 672 C C . CYS A 1 88 ? 4.462 16.614 6.804 1.00 84.12 88 CYS A C 1
ATOM 674 O O . CYS A 1 88 ? 3.261 16.623 7.079 1.00 84.12 88 CYS A O 1
ATOM 676 N N . LYS A 1 89 ? 5.259 17.650 7.119 1.00 88.00 89 LYS A N 1
ATOM 677 C CA . LYS A 1 89 ? 4.791 18.886 7.795 1.00 88.00 89 LYS A CA 1
ATOM 678 C C . LYS A 1 89 ? 3.930 18.589 9.038 1.00 88.00 89 LYS A C 1
ATOM 680 O O . LYS A 1 89 ? 2.817 19.105 9.215 1.00 88.00 89 LYS A O 1
ATOM 685 N N . LEU A 1 90 ? 4.433 17.696 9.884 1.00 90.50 90 LEU A N 1
ATOM 686 C CA . LEU A 1 90 ? 3.769 17.286 11.116 1.00 90.50 90 LEU A CA 1
ATOM 687 C C . LEU A 1 90 ? 4.023 18.301 12.228 1.00 90.50 90 LEU A C 1
ATOM 689 O O . LEU A 1 90 ? 5.131 18.802 12.404 1.00 90.50 90 LEU A O 1
ATOM 693 N N . THR A 1 91 ? 2.996 18.561 13.025 1.00 91.56 91 THR A N 1
ATOM 694 C CA . THR A 1 91 ? 3.152 19.224 14.320 1.00 91.56 91 THR A CA 1
ATOM 695 C C . THR A 1 91 ? 3.797 18.264 15.329 1.00 91.56 91 THR A C 1
ATOM 697 O O . THR A 1 91 ? 3.693 17.042 15.171 1.00 91.56 91 THR A O 1
ATOM 700 N N . PRO A 1 92 ? 4.405 18.771 16.419 1.00 89.62 92 PRO A N 1
ATOM 701 C CA . PRO A 1 92 ? 4.977 17.915 17.460 1.00 89.62 92 PRO A CA 1
ATOM 702 C C . PRO A 1 92 ? 3.983 16.893 18.036 1.00 89.62 92 PRO A C 1
ATOM 704 O O . PRO A 1 92 ? 4.340 15.738 18.246 1.00 89.62 92 PRO A O 1
ATOM 707 N N . ASN A 1 93 ? 2.717 17.282 18.224 1.00 91.12 93 ASN A N 1
ATOM 708 C CA . ASN A 1 93 ? 1.681 16.379 18.733 1.00 91.12 93 ASN A CA 1
ATOM 709 C C . ASN A 1 93 ? 1.308 15.282 17.726 1.00 91.12 93 ASN A C 1
ATOM 711 O O . ASN A 1 93 ? 1.121 14.136 18.120 1.00 91.12 93 ASN A O 1
ATOM 715 N N . GLU A 1 94 ? 1.218 15.602 16.433 1.00 94.19 94 GLU A N 1
ATOM 716 C CA . GLU A 1 94 ? 0.961 14.596 15.391 1.00 94.19 94 GLU A CA 1
ATOM 717 C C . GLU A 1 94 ? 2.127 13.605 15.276 1.00 94.19 94 GLU A C 1
ATOM 719 O O . GLU A 1 94 ? 1.902 12.411 15.097 1.00 94.19 94 GLU A O 1
ATOM 724 N N . LYS A 1 95 ? 3.371 14.069 15.459 1.00 92.19 95 LYS A N 1
ATOM 725 C CA . LYS A 1 95 ? 4.550 13.192 15.511 1.00 92.19 95 LYS A CA 1
ATOM 726 C C . LYS A 1 95 ? 4.469 12.188 16.667 1.00 92.19 95 LYS A C 1
ATOM 728 O O . LYS A 1 95 ? 4.775 11.019 16.459 1.00 92.19 95 LYS A O 1
ATOM 733 N N . LEU A 1 96 ? 4.013 12.603 17.852 1.00 92.75 96 LEU A N 1
ATOM 734 C CA . LEU A 1 96 ? 3.795 11.682 18.978 1.00 92.75 96 LEU A CA 1
ATOM 735 C C . LEU A 1 96 ? 2.725 10.628 18.665 1.00 92.75 96 LEU A C 1
ATOM 737 O O . LEU A 1 96 ? 2.929 9.451 18.947 1.00 92.75 96 LEU A O 1
ATOM 741 N N . VAL A 1 97 ? 1.630 11.031 18.016 1.00 95.06 97 VAL A N 1
ATOM 742 C CA . VAL A 1 97 ? 0.562 10.111 17.587 1.00 95.06 97 VAL A CA 1
ATOM 743 C C . VAL A 1 97 ? 1.103 9.064 16.613 1.00 95.06 97 VAL A C 1
ATOM 745 O O . VAL A 1 97 ? 0.822 7.880 16.762 1.00 95.06 97 VAL A O 1
ATOM 748 N N . LEU A 1 98 ? 1.918 9.471 15.638 1.00 95.06 98 LEU A N 1
ATOM 749 C CA . LEU A 1 98 ? 2.530 8.530 14.699 1.00 95.06 98 LEU A CA 1
ATOM 750 C C . LEU A 1 98 ? 3.528 7.584 15.370 1.00 95.06 98 LEU A C 1
ATOM 752 O O . LEU A 1 98 ? 3.583 6.416 15.002 1.00 95.06 98 LEU A O 1
ATOM 756 N N . LEU A 1 99 ? 4.286 8.048 16.366 1.00 93.56 99 LEU A N 1
ATOM 757 C CA . LEU A 1 99 ? 5.170 7.181 17.152 1.00 93.56 99 LEU A CA 1
ATOM 758 C C . LEU A 1 99 ? 4.380 6.145 17.966 1.00 93.56 99 LEU A C 1
ATOM 760 O O . LEU A 1 99 ? 4.792 4.988 18.050 1.00 93.56 99 LEU A O 1
ATOM 764 N N . ASP A 1 100 ? 3.221 6.526 18.505 1.00 95.38 100 ASP A N 1
ATOM 765 C CA . ASP A 1 100 ? 2.299 5.593 19.155 1.00 95.38 100 ASP A CA 1
ATOM 766 C C . ASP A 1 100 ? 1.730 4.561 18.169 1.00 95.38 100 ASP A C 1
ATOM 768 O O . ASP A 1 100 ? 1.650 3.370 18.491 1.00 95.38 100 ASP A O 1
ATOM 772 N N . ILE A 1 101 ? 1.354 5.000 16.962 1.00 96.19 101 ILE A N 1
ATOM 773 C CA . ILE A 1 101 ? 0.879 4.119 15.883 1.00 96.19 101 ILE A CA 1
ATOM 774 C C . ILE A 1 101 ? 1.986 3.146 15.484 1.00 96.19 101 ILE A C 1
ATOM 776 O O . ILE A 1 101 ? 1.742 1.945 15.411 1.00 96.19 101 ILE A O 1
ATOM 780 N N . ARG A 1 102 ? 3.216 3.637 15.309 1.00 93.56 102 ARG A N 1
ATOM 781 C CA . ARG A 1 102 ? 4.400 2.827 15.000 1.00 93.56 102 ARG A CA 1
ATOM 782 C C . ARG A 1 102 ? 4.646 1.755 16.055 1.00 93.56 102 ARG A C 1
ATOM 784 O O . ARG A 1 102 ? 4.828 0.593 15.709 1.00 93.56 102 ARG A O 1
ATOM 791 N N . ALA A 1 103 ? 4.629 2.126 17.336 1.00 93.19 103 ALA A N 1
ATOM 792 C CA . ALA A 1 103 ? 4.809 1.183 18.440 1.00 93.19 103 ALA A CA 1
ATOM 793 C C . ALA A 1 103 ? 3.681 0.140 18.488 1.00 93.19 103 ALA A C 1
ATOM 795 O O . ALA A 1 103 ? 3.933 -1.047 18.698 1.00 93.19 103 ALA A O 1
ATOM 796 N N . THR A 1 104 ? 2.442 0.573 18.240 1.00 93.75 104 THR A N 1
ATOM 797 C CA . THR A 1 104 ? 1.273 -0.314 18.166 1.00 93.75 104 THR A CA 1
ATOM 798 C C . THR A 1 104 ? 1.408 -1.309 17.018 1.00 93.75 104 THR A C 1
ATOM 800 O O . THR A 1 104 ? 1.262 -2.507 17.248 1.00 93.75 104 THR A O 1
ATOM 803 N N . TYR A 1 105 ? 1.767 -0.838 15.822 1.00 92.62 105 TYR A N 1
ATOM 804 C CA . TYR A 1 105 ? 2.031 -1.678 14.656 1.00 92.62 105 TYR A CA 1
ATOM 805 C C . TYR A 1 105 ? 3.152 -2.687 14.927 1.00 92.62 105 TYR A C 1
ATOM 807 O O . TYR A 1 105 ? 2.972 -3.878 14.694 1.00 92.62 105 TYR A O 1
ATOM 815 N N . PHE A 1 106 ? 4.284 -2.238 15.483 1.00 88.50 106 PHE A N 1
ATOM 816 C CA . PHE A 1 106 ? 5.422 -3.110 15.787 1.00 88.50 106 PHE A CA 1
ATOM 817 C C . PHE A 1 106 ? 5.029 -4.242 16.746 1.00 88.50 106 PHE A C 1
ATOM 819 O O . PHE A 1 106 ? 5.405 -5.390 16.543 1.00 88.50 106 PHE A O 1
ATOM 826 N N . SER A 1 107 ? 4.186 -3.946 17.741 1.00 89.38 107 SER A N 1
ATOM 827 C CA . SER A 1 107 ? 3.679 -4.951 18.684 1.00 89.38 107 SER A CA 1
ATOM 828 C C . SER A 1 107 ? 2.695 -5.967 18.085 1.00 89.38 107 SER A C 1
ATOM 830 O O . SER A 1 107 ? 2.269 -6.875 18.796 1.00 89.38 107 SER A O 1
ATOM 832 N N . LYS A 1 108 ? 2.309 -5.789 16.815 1.00 87.25 108 LYS A N 1
ATOM 833 C CA . LYS A 1 108 ? 1.380 -6.639 16.061 1.00 87.25 108 LYS A CA 1
ATOM 834 C C . LYS A 1 108 ? 2.051 -7.349 14.881 1.00 87.25 108 LYS A C 1
ATOM 836 O O . LYS A 1 108 ? 1.336 -8.002 14.134 1.00 87.25 108 LYS A O 1
ATOM 841 N N . LEU A 1 109 ? 3.367 -7.219 14.685 1.00 80.25 109 LEU A N 1
ATOM 842 C CA . LEU A 1 109 ? 4.065 -7.822 13.539 1.00 80.25 109 LEU A CA 1
ATOM 843 C C . LEU A 1 109 ? 3.870 -9.343 13.453 1.00 80.25 109 LEU A C 1
ATOM 845 O O . LEU A 1 109 ? 3.721 -9.861 12.354 1.00 80.25 109 LEU A O 1
ATOM 849 N N . ASP A 1 110 ? 3.797 -10.018 14.601 1.00 76.81 110 ASP A N 1
ATOM 850 C CA . ASP A 1 110 ? 3.612 -11.473 14.678 1.00 76.81 110 ASP A CA 1
ATOM 851 C C . ASP A 1 110 ? 2.131 -11.902 14.710 1.00 76.81 110 ASP A C 1
ATOM 853 O O . ASP A 1 110 ? 1.825 -13.092 14.754 1.00 76.81 110 ASP A O 1
ATOM 857 N N . ASN A 1 111 ? 1.185 -10.953 14.716 1.00 78.31 111 ASN A N 1
ATOM 858 C CA . ASN A 1 111 ? -0.238 -11.286 14.693 1.00 78.31 111 ASN A CA 1
ATOM 859 C C . ASN A 1 111 ? -0.668 -11.605 13.263 1.00 78.31 111 ASN A C 1
ATOM 861 O O . ASN A 1 111 ? -0.764 -10.701 12.448 1.00 78.31 111 ASN A O 1
ATOM 865 N N . GLU A 1 112 ? -1.049 -12.844 12.973 1.00 70.50 112 GLU A N 1
ATOM 866 C CA . GLU A 1 112 ? -1.511 -13.224 11.628 1.00 70.50 112 GLU A CA 1
ATOM 867 C C . GLU A 1 112 ? -2.831 -12.534 11.224 1.00 70.50 112 GLU A C 1
ATOM 869 O O . GLU A 1 112 ? -3.101 -12.327 10.041 1.00 70.50 112 GLU A O 1
ATOM 874 N N . LEU A 1 113 ? -3.648 -12.118 12.202 1.00 76.88 113 LEU A N 1
ATOM 875 C CA . LEU A 1 113 ? -4.947 -11.494 11.957 1.00 76.88 113 LEU A CA 1
ATOM 876 C C . LEU A 1 113 ? -4.897 -9.962 12.029 1.00 76.88 113 LEU A C 1
ATOM 878 O O . LEU A 1 113 ? -5.090 -9.356 13.088 1.00 76.88 113 LEU A O 1
ATOM 882 N N . HIS A 1 114 ? -4.706 -9.320 10.880 1.00 86.56 114 HIS A N 1
ATOM 883 C CA . HIS A 1 114 ? -4.772 -7.857 10.767 1.00 86.56 114 HIS A CA 1
ATOM 884 C C . HIS A 1 114 ? -6.152 -7.344 10.345 1.00 86.56 114 HIS A C 1
ATOM 886 O O . HIS A 1 114 ? -6.623 -6.340 10.885 1.00 86.56 114 HIS A O 1
ATOM 892 N N . PHE A 1 115 ? -6.802 -8.041 9.411 1.00 91.25 115 PHE A N 1
ATOM 893 C CA . PHE A 1 115 ? -8.055 -7.623 8.789 1.00 91.25 115 PHE A CA 1
ATOM 894 C C . PHE A 1 115 ? -9.134 -8.694 8.920 1.00 91.25 115 PHE A C 1
ATOM 896 O O . PHE A 1 115 ? -8.845 -9.886 8.848 1.00 91.25 115 PHE A O 1
ATOM 903 N N . VAL A 1 116 ? -10.384 -8.256 9.063 1.00 91.44 116 VAL A N 1
ATOM 904 C CA . VAL A 1 116 ? -11.573 -9.104 8.926 1.00 91.44 116 VAL A CA 1
ATOM 905 C C . VAL A 1 116 ? -12.496 -8.448 7.903 1.00 91.44 116 VAL A C 1
ATOM 907 O O . VAL A 1 116 ? -13.031 -7.364 8.138 1.00 91.44 116 VAL A O 1
ATOM 910 N N . PHE A 1 117 ? -12.654 -9.092 6.752 1.00 90.25 117 PHE A N 1
ATOM 911 C CA . PHE A 1 117 ? -13.444 -8.577 5.636 1.00 90.25 117 PHE A CA 1
ATOM 912 C C . PHE A 1 117 ? -14.892 -9.035 5.765 1.00 90.25 117 PHE A C 1
ATOM 914 O O . PHE A 1 117 ? -15.157 -10.234 5.838 1.00 90.25 117 PHE A O 1
ATOM 921 N N . LEU A 1 118 ? -15.823 -8.084 5.812 1.00 91.19 118 LEU A N 1
ATOM 922 C CA . LEU A 1 118 ? -17.240 -8.349 6.047 1.00 91.19 118 LEU A CA 1
ATOM 923 C C . LEU A 1 118 ? -18.105 -7.566 5.067 1.00 91.19 118 LEU A C 1
ATOM 925 O O . LEU A 1 118 ? -17.762 -6.460 4.642 1.00 91.19 118 LEU A O 1
ATOM 929 N N . ARG A 1 119 ? -19.270 -8.127 4.766 1.00 90.62 119 ARG A N 1
ATOM 930 C CA . ARG A 1 119 ? -20.387 -7.420 4.138 1.00 90.62 119 ARG A CA 1
ATOM 931 C C . ARG A 1 119 ? -21.440 -7.088 5.191 1.00 90.62 119 ARG A C 1
ATOM 933 O O . ARG A 1 119 ? -21.475 -7.689 6.266 1.00 90.62 119 ARG A O 1
ATOM 940 N N . GLU A 1 120 ? -22.357 -6.188 4.869 1.00 89.81 120 GLU A N 1
ATOM 941 C CA . GLU A 1 120 ? -23.465 -5.800 5.750 1.00 89.81 120 GLU A CA 1
ATOM 942 C C . GLU A 1 120 ? -24.322 -7.014 6.146 1.00 89.81 120 GLU A C 1
ATOM 944 O O . GLU A 1 120 ? -24.768 -7.123 7.286 1.00 89.81 120 GLU A O 1
ATOM 949 N N . LYS A 1 121 ? -24.483 -7.986 5.237 1.00 90.62 121 LYS A N 1
ATOM 950 C CA . LYS A 1 121 ? -25.180 -9.253 5.526 1.00 90.62 121 LYS A CA 1
ATOM 951 C C . LYS A 1 121 ? -24.483 -10.108 6.594 1.00 90.62 121 LYS A C 1
ATOM 953 O O . LYS A 1 121 ? -25.156 -10.884 7.266 1.00 90.62 121 LYS A O 1
ATOM 958 N N . ASP A 1 122 ? -23.159 -9.995 6.718 1.00 88.56 122 ASP A N 1
ATOM 959 C CA . ASP A 1 122 ? -22.345 -10.784 7.647 1.00 88.56 122 ASP A CA 1
ATOM 960 C C . ASP A 1 122 ? -22.334 -10.136 9.041 1.00 88.56 122 ASP A C 1
ATOM 962 O O . ASP A 1 122 ? -22.304 -10.831 10.057 1.00 88.56 122 ASP A O 1
ATOM 966 N N . ALA A 1 123 ? -22.400 -8.800 9.100 1.00 88.94 123 ALA A N 1
ATOM 967 C CA . ALA A 1 123 ? -22.395 -8.034 10.345 1.00 88.94 123 ALA A CA 1
ATOM 968 C C . ALA A 1 123 ? -23.321 -6.799 10.303 1.00 88.94 123 ALA A C 1
ATOM 970 O O . ALA A 1 123 ? -22.832 -5.664 10.249 1.00 88.94 123 ALA A O 1
ATOM 971 N N . PRO A 1 124 ? -24.652 -6.994 10.403 1.00 91.06 124 PRO A N 1
ATOM 972 C CA . PRO A 1 124 ? -25.618 -5.907 10.289 1.00 91.06 124 PRO A CA 1
ATOM 973 C C . PRO A 1 124 ? -25.360 -4.751 11.267 1.00 91.06 124 PRO A C 1
ATOM 975 O O . PRO A 1 124 ? -25.168 -4.935 12.478 1.00 91.06 124 PRO A O 1
ATOM 978 N N . GLY A 1 125 ? -25.344 -3.537 10.725 1.00 90.06 125 GLY A N 1
ATOM 979 C CA . GLY A 1 125 ? -25.158 -2.278 11.431 1.00 90.06 125 GLY A CA 1
ATOM 980 C C . GLY A 1 125 ? -23.761 -2.067 12.014 1.00 90.06 125 GLY A C 1
ATOM 981 O O . GLY A 1 125 ? -23.580 -1.107 12.762 1.00 90.06 125 GLY A O 1
ATOM 982 N N . LEU A 1 126 ? -22.777 -2.951 11.783 1.00 92.00 126 LEU A N 1
ATOM 983 C CA . LEU A 1 126 ? -21.439 -2.818 12.388 1.00 92.00 126 LEU A CA 1
ATOM 984 C C . LEU A 1 126 ? -20.761 -1.515 11.958 1.00 92.00 126 LEU A C 1
ATOM 986 O O . LEU A 1 126 ? -20.213 -0.791 12.795 1.00 92.00 126 LEU A O 1
ATOM 990 N N . PHE A 1 127 ? -20.846 -1.221 10.664 1.00 92.81 127 PHE A N 1
ATOM 991 C CA . PHE A 1 127 ? -20.226 -0.064 10.028 1.00 92.81 127 PHE A CA 1
ATOM 992 C C . PHE A 1 127 ? -21.080 1.204 10.085 1.00 92.81 127 PHE A C 1
ATOM 994 O O . PHE A 1 127 ? -20.664 2.230 9.561 1.00 92.81 127 PHE A O 1
ATOM 1001 N N . HIS A 1 128 ? -22.244 1.154 10.725 1.00 89.06 128 HIS A N 1
ATOM 1002 C CA . HIS A 1 128 ? -23.106 2.311 10.919 1.00 89.06 128 HIS A CA 1
ATOM 1003 C C . HIS A 1 128 ? -22.922 2.842 12.345 1.00 89.06 128 HIS A C 1
ATOM 1005 O O . HIS A 1 128 ? -22.851 2.065 13.302 1.00 89.06 128 HIS A O 1
ATOM 1011 N N . ASP A 1 129 ? -22.818 4.162 12.474 1.00 78.44 129 ASP A N 1
ATOM 1012 C CA . ASP A 1 129 ? -22.837 4.854 13.761 1.00 78.44 129 ASP A CA 1
ATOM 1013 C C . ASP A 1 129 ? -24.144 5.643 13.862 1.00 78.44 129 ASP A C 1
ATOM 1015 O O . ASP A 1 129 ? -24.539 6.296 12.902 1.00 78.44 129 ASP A O 1
ATOM 1019 N N . ASP A 1 130 ? -24.789 5.649 15.031 1.00 68.19 130 ASP A N 1
ATOM 1020 C CA . ASP A 1 130 ? -26.092 6.315 15.229 1.00 68.19 130 ASP A CA 1
ATOM 1021 C C . ASP A 1 130 ? -26.066 7.827 14.923 1.00 68.19 130 ASP A C 1
ATOM 1023 O O . ASP A 1 130 ? -27.104 8.455 14.721 1.00 68.19 130 ASP A O 1
ATOM 1027 N N . LEU A 1 131 ? -24.868 8.420 14.918 1.00 68.06 131 LEU A N 1
ATOM 1028 C CA . LEU A 1 131 ? -24.623 9.843 14.693 1.00 68.06 131 LEU A CA 1
ATOM 1029 C C . LEU A 1 131 ? -23.991 10.147 13.326 1.00 68.06 131 LEU A C 1
ATOM 1031 O O . LEU A 1 131 ? -23.741 11.320 13.043 1.00 68.06 131 LEU A O 1
ATOM 1035 N N . ASP A 1 132 ? -23.716 9.136 12.494 1.00 68.38 132 ASP A N 1
ATOM 1036 C CA . ASP A 1 132 ? -23.189 9.331 11.142 1.00 68.38 132 ASP A CA 1
ATOM 1037 C C . ASP A 1 132 ? -24.189 8.837 10.083 1.00 68.38 132 ASP A C 1
ATOM 1039 O O . ASP A 1 132 ? -24.639 7.693 10.150 1.00 68.38 132 ASP A O 1
ATOM 1043 N N . PRO A 1 133 ? -24.558 9.671 9.094 1.00 64.75 133 PRO A N 1
ATOM 1044 C CA . PRO A 1 133 ? -25.498 9.272 8.051 1.00 64.75 133 PRO A CA 1
ATOM 1045 C C . PRO A 1 133 ? -24.950 8.206 7.085 1.00 64.75 133 PRO A C 1
ATOM 1047 O O . PRO A 1 133 ? -25.740 7.632 6.335 1.00 64.75 133 PRO A O 1
ATOM 1050 N N . GLY A 1 134 ? -23.634 7.958 7.051 1.00 74.81 134 GLY A N 1
ATOM 1051 C CA . GLY A 1 134 ? -22.998 7.014 6.131 1.00 74.81 134 GLY A CA 1
ATOM 1052 C C . GLY A 1 134 ? -22.376 5.795 6.816 1.00 74.81 134 GLY A C 1
ATOM 1053 O O . GLY A 1 134 ? -21.870 5.867 7.936 1.00 74.81 134 GLY A O 1
ATOM 1054 N N . ALA A 1 135 ? -22.355 4.668 6.101 1.00 82.44 135 ALA A N 1
ATOM 1055 C CA . ALA A 1 135 ? -21.564 3.513 6.504 1.00 82.44 135 ALA A CA 1
ATOM 1056 C C . ALA A 1 135 ? -20.063 3.833 6.422 1.00 82.44 135 ALA A C 1
ATOM 1058 O O . ALA A 1 135 ? -19.584 4.439 5.462 1.00 82.44 135 ALA A O 1
ATOM 1059 N N . ARG A 1 136 ? -19.300 3.378 7.413 1.00 90.19 136 ARG A N 1
ATOM 1060 C CA . ARG A 1 136 ? -17.840 3.459 7.418 1.00 90.19 136 ARG A CA 1
ATOM 1061 C C . ARG A 1 136 ? -17.222 2.389 6.524 1.00 90.19 136 ARG A C 1
ATOM 1063 O O . ARG A 1 136 ? -17.731 1.273 6.414 1.00 90.19 136 ARG A O 1
ATOM 1070 N N . VAL A 1 137 ? -16.082 2.734 5.931 1.00 92.19 137 VAL A N 1
ATOM 1071 C CA . VAL A 1 137 ? -15.268 1.829 5.103 1.00 92.19 137 VAL A CA 1
ATOM 1072 C C . VAL A 1 137 ? -14.501 0.822 5.964 1.00 92.19 137 VAL A C 1
ATOM 1074 O O . VAL A 1 137 ? -14.321 -0.326 5.565 1.00 92.19 137 VAL A O 1
ATOM 1077 N N . ALA A 1 138 ? -14.075 1.234 7.156 1.00 94.81 138 ALA A N 1
ATOM 1078 C CA . ALA A 1 138 ? -13.408 0.380 8.124 1.00 94.81 138 ALA A CA 1
ATOM 1079 C C . ALA A 1 138 ? -13.839 0.734 9.552 1.00 94.81 138 ALA A C 1
ATOM 1081 O O . ALA A 1 138 ? -14.447 1.782 9.783 1.00 94.81 138 ALA A O 1
ATOM 1082 N N . LYS A 1 139 ? -13.590 -0.184 10.492 1.00 94.56 139 LYS A N 1
ATOM 1083 C CA . LYS A 1 139 ? -13.845 0.024 11.921 1.00 94.56 139 LYS A CA 1
ATOM 1084 C C . LYS A 1 139 ? -12.939 -0.857 12.774 1.00 94.56 139 LYS A C 1
ATOM 1086 O O . LYS A 1 139 ? -12.720 -2.025 12.459 1.00 94.56 139 LYS A O 1
ATOM 1091 N N . THR A 1 140 ? -12.491 -0.348 13.913 1.00 95.31 140 THR A N 1
ATOM 1092 C CA . THR A 1 140 ? -11.730 -1.101 14.919 1.00 95.31 140 THR A CA 1
ATOM 1093 C C . THR A 1 140 ? -12.123 -0.689 16.338 1.00 95.31 140 THR A C 1
ATOM 1095 O O . THR A 1 140 ? -12.780 0.328 16.554 1.00 95.31 140 THR A O 1
ATOM 1098 N N . GLY A 1 141 ? -11.710 -1.483 17.327 1.00 93.75 141 GLY A N 1
ATOM 1099 C CA . GLY A 1 141 ? -11.738 -1.078 18.731 1.00 93.75 141 GLY A CA 1
ATOM 1100 C C . GLY A 1 141 ? -10.499 -0.267 19.128 1.00 93.75 141 GLY A C 1
ATOM 1101 O O . GLY A 1 141 ? -9.533 -0.151 18.374 1.00 93.75 141 GLY A O 1
ATOM 1102 N N . PHE A 1 142 ? -10.479 0.228 20.364 1.00 95.50 142 PHE A N 1
ATOM 1103 C CA . PHE A 1 142 ? -9.377 1.016 20.928 1.00 95.50 142 PHE A CA 1
ATOM 1104 C C . PHE A 1 142 ? -8.311 0.138 21.612 1.00 95.50 142 PHE A C 1
ATOM 1106 O O . PHE A 1 142 ? -7.784 0.488 22.673 1.00 95.50 142 PHE A O 1
ATOM 1113 N N . SER A 1 143 ? -8.032 -1.043 21.056 1.00 92.69 143 SER A N 1
ATOM 1114 C CA . SER A 1 143 ? -6.944 -1.923 21.496 1.00 92.69 143 SER A CA 1
ATOM 1115 C C . SER A 1 143 ? -6.201 -2.488 20.298 1.00 92.69 143 SER A C 1
ATOM 1117 O O . SER A 1 143 ? -6.801 -2.779 19.264 1.00 92.69 143 SER A O 1
ATOM 1119 N N . LYS A 1 144 ? -4.904 -2.736 20.484 1.00 91.38 144 LYS A N 1
ATOM 1120 C CA . LYS A 1 144 ? -4.062 -3.457 19.528 1.00 91.38 144 LYS A CA 1
ATOM 1121 C C . LYS A 1 144 ? -4.519 -4.900 19.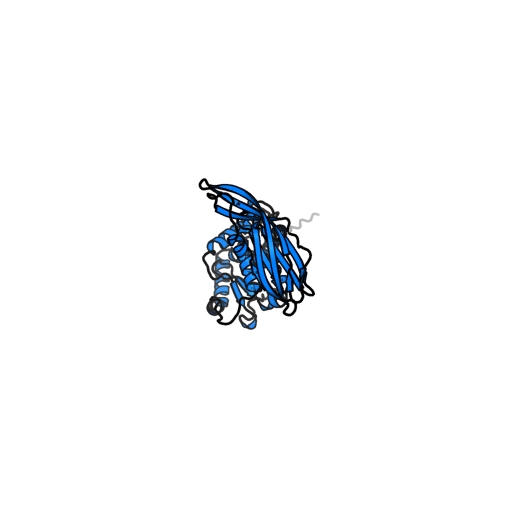285 1.00 91.38 144 LYS A C 1
ATOM 1123 O O . LYS A 1 144 ? -4.154 -5.473 18.267 1.00 91.38 144 LYS A O 1
ATOM 1128 N N . ASP A 1 145 ? -5.311 -5.471 20.187 1.00 90.38 145 ASP A N 1
ATOM 1129 C CA . ASP A 1 145 ? -5.754 -6.867 20.093 1.00 90.38 145 ASP A CA 1
ATOM 1130 C C . ASP A 1 145 ? -6.914 -7.050 19.104 1.00 90.38 145 ASP A C 1
ATOM 1132 O O . ASP A 1 145 ? -7.213 -8.171 18.702 1.00 90.38 145 ASP A O 1
ATOM 1136 N N . PHE A 1 146 ? -7.571 -5.961 18.692 1.00 92.81 146 PHE A N 1
ATOM 1137 C CA . PHE A 1 146 ? -8.636 -6.040 17.700 1.00 92.81 146 PHE A CA 1
ATOM 1138 C C . PHE A 1 146 ? -8.071 -6.060 16.272 1.00 92.81 146 PHE A C 1
ATOM 1140 O O . PHE A 1 146 ? -7.090 -5.359 15.980 1.00 92.81 146 PHE A O 1
ATOM 1147 N N . PRO A 1 147 ? -8.691 -6.831 15.361 1.00 93.50 147 PRO A N 1
ATOM 1148 C CA . PRO A 1 147 ? -8.457 -6.663 13.939 1.00 93.50 147 PRO A CA 1
ATOM 1149 C C . PRO A 1 147 ? -9.143 -5.389 13.441 1.00 93.50 147 PRO A C 1
ATOM 1151 O O . PRO A 1 147 ? -10.007 -4.813 14.108 1.00 93.50 147 PRO A O 1
ATOM 1154 N N . ILE A 1 148 ? -8.769 -4.970 12.238 1.00 94.81 148 ILE A N 1
ATOM 1155 C CA . ILE A 1 148 ? -9.467 -3.921 11.505 1.00 94.81 148 ILE A CA 1
ATOM 1156 C C . ILE A 1 148 ? -10.569 -4.590 10.679 1.00 94.81 148 ILE A C 1
ATOM 1158 O O . ILE A 1 148 ? -10.293 -5.420 9.812 1.00 94.81 148 ILE A O 1
ATOM 1162 N N . PHE A 1 149 ? -11.824 -4.244 10.947 1.00 94.88 149 PHE A N 1
ATOM 1163 C CA . PHE A 1 149 ? -12.959 -4.713 10.160 1.00 94.88 149 PHE A CA 1
ATOM 1164 C C . PHE A 1 149 ? -13.087 -3.860 8.905 1.00 94.88 149 PHE A C 1
ATOM 1166 O O . PHE A 1 149 ? -13.070 -2.634 8.996 1.00 94.88 149 PHE A O 1
ATOM 1173 N N . ILE A 1 150 ? -13.231 -4.504 7.751 1.00 93.81 150 ILE A N 1
ATOM 1174 C CA . ILE A 1 150 ? -13.296 -3.854 6.441 1.00 93.81 150 ILE A CA 1
ATOM 1175 C C . ILE A 1 150 ? -14.674 -4.089 5.835 1.00 93.81 150 ILE A C 1
ATOM 1177 O O . ILE A 1 150 ? -15.126 -5.231 5.746 1.00 93.81 150 ILE A O 1
ATOM 1181 N N . ASN A 1 151 ? -15.322 -3.009 5.405 1.00 92.62 151 ASN A N 1
ATOM 1182 C CA . ASN A 1 151 ? -16.626 -3.038 4.760 1.00 92.62 151 ASN A CA 1
ATOM 1183 C C . ASN A 1 151 ? -16.467 -3.252 3.250 1.00 92.62 151 ASN A C 1
ATOM 1185 O O . ASN A 1 151 ? -16.206 -2.307 2.498 1.00 92.62 151 ASN A O 1
ATOM 1189 N N . LEU A 1 152 ? -16.629 -4.498 2.803 1.00 90.25 152 LEU A N 1
ATOM 1190 C CA . LEU A 1 152 ? -16.497 -4.847 1.387 1.00 90.25 152 LEU A CA 1
ATOM 1191 C C . LEU A 1 152 ? -17.559 -4.166 0.520 1.00 90.25 152 LEU A C 1
ATOM 1193 O O . LEU A 1 152 ? -17.248 -3.758 -0.595 1.00 90.25 152 LEU A O 1
ATOM 1197 N N . ASP A 1 153 ? -18.777 -3.974 1.029 1.00 90.19 153 ASP A N 1
ATOM 1198 C CA . ASP A 1 153 ? -19.860 -3.375 0.241 1.00 90.19 153 ASP A CA 1
ATOM 1199 C C . ASP A 1 153 ? -19.559 -1.903 -0.107 1.00 90.19 153 ASP A C 1
ATOM 1201 O O . ASP A 1 153 ? -19.909 -1.434 -1.191 1.00 90.19 153 ASP A O 1
ATOM 1205 N N . GLN A 1 154 ? -18.850 -1.175 0.765 1.00 90.12 154 GLN A N 1
ATOM 1206 C CA . GLN A 1 154 ? -18.411 0.200 0.483 1.00 90.12 154 GLN A CA 1
ATOM 1207 C C . GLN A 1 154 ? -17.243 0.261 -0.508 1.00 90.12 154 GLN A C 1
ATOM 1209 O O . GLN A 1 154 ? -17.204 1.144 -1.362 1.00 90.12 154 GLN A O 1
ATOM 1214 N N . LEU A 1 155 ? -16.291 -0.670 -0.420 1.00 87.44 155 LEU A N 1
ATOM 1215 C CA . LEU A 1 155 ? -15.128 -0.678 -1.312 1.00 87.44 155 LEU A CA 1
ATOM 1216 C C . LEU A 1 155 ? -15.476 -1.187 -2.716 1.00 87.44 155 LEU A C 1
ATOM 1218 O O . LEU A 1 155 ? -14.999 -0.639 -3.702 1.00 87.44 155 LEU A O 1
ATOM 1222 N N . GLU A 1 156 ? -16.355 -2.180 -2.837 1.00 85.25 156 GLU A N 1
ATOM 1223 C CA . GLU A 1 156 ? -16.790 -2.696 -4.143 1.00 85.25 156 GLU A CA 1
ATOM 1224 C C . GLU A 1 156 ? -17.680 -1.706 -4.911 1.00 85.25 156 GLU A C 1
ATOM 1226 O O . GLU A 1 156 ? -17.705 -1.724 -6.141 1.00 85.25 156 GLU A O 1
ATOM 1231 N N . THR A 1 157 ? -18.391 -0.819 -4.206 1.00 85.44 157 THR A N 1
ATOM 1232 C CA . THR A 1 157 ? -19.215 0.235 -4.825 1.00 85.44 157 THR A CA 1
ATOM 1233 C C . THR A 1 157 ? -18.433 1.510 -5.143 1.00 85.44 157 THR A C 1
ATOM 1235 O O . THR A 1 157 ? -18.900 2.325 -5.940 1.00 85.44 157 THR A O 1
ATOM 1238 N N . ASN A 1 158 ? -17.230 1.669 -4.585 1.00 83.19 158 ASN A N 1
ATOM 1239 C CA . ASN A 1 158 ? -16.339 2.799 -4.829 1.00 83.19 158 ASN A CA 1
ATOM 1240 C C . ASN A 1 158 ? -14.954 2.308 -5.272 1.00 83.19 158 ASN A C 1
ATOM 1242 O O . ASN A 1 158 ? -13.991 2.294 -4.503 1.00 83.19 158 ASN A O 1
ATOM 1246 N N . LEU A 1 159 ? -14.864 1.897 -6.539 1.00 77.25 159 LEU A N 1
ATOM 1247 C CA . LEU A 1 159 ? -13.642 1.319 -7.101 1.00 77.25 159 LEU A CA 1
ATOM 1248 C C . LEU A 1 159 ? -12.458 2.296 -7.113 1.00 77.25 159 LEU A C 1
ATOM 1250 O O . LEU A 1 159 ? -11.322 1.870 -6.929 1.00 77.25 159 LEU A O 1
ATOM 1254 N N . ASP A 1 160 ? -12.709 3.599 -7.256 1.00 78.31 160 ASP A N 1
ATOM 1255 C CA . ASP A 1 160 ? -11.652 4.614 -7.184 1.00 78.31 160 ASP A CA 1
ATOM 1256 C C . ASP A 1 160 ? -10.985 4.612 -5.802 1.00 78.31 160 ASP A C 1
ATOM 1258 O O . ASP A 1 160 ? -9.758 4.646 -5.692 1.00 78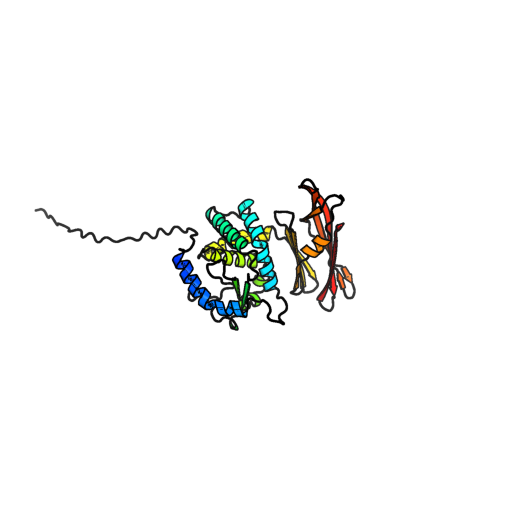.31 160 ASP A O 1
ATOM 1262 N N . LEU A 1 161 ? -11.785 4.490 -4.736 1.00 81.00 161 LEU A N 1
ATOM 1263 C CA . LEU A 1 161 ? -11.271 4.315 -3.380 1.00 81.00 161 LEU A CA 1
ATOM 1264 C C . LEU A 1 161 ? -10.575 2.959 -3.215 1.00 81.00 161 LEU A C 1
ATOM 1266 O O . LEU A 1 161 ? -9.507 2.898 -2.608 1.00 81.00 161 LEU A O 1
ATOM 1270 N N . ALA A 1 162 ? -11.160 1.889 -3.766 1.00 79.19 162 ALA A N 1
ATOM 1271 C CA . ALA A 1 162 ? -10.622 0.531 -3.693 1.00 79.19 162 ALA A CA 1
ATOM 1272 C C . ALA A 1 162 ? -9.211 0.406 -4.294 1.00 79.19 162 ALA A C 1
ATOM 1274 O O . ALA A 1 162 ? -8.424 -0.445 -3.865 1.00 79.19 162 ALA A O 1
ATOM 1275 N N . TYR A 1 163 ? -8.901 1.236 -5.292 1.00 77.62 163 TYR A N 1
ATOM 1276 C CA . TYR A 1 163 ? -7.668 1.165 -6.076 1.00 77.62 163 TYR A CA 1
ATOM 1277 C C . TYR A 1 163 ? -6.655 2.271 -5.764 1.00 77.62 163 TYR A C 1
ATOM 1279 O O . TYR A 1 163 ? -5.500 2.161 -6.176 1.00 77.62 163 TYR A O 1
ATOM 1287 N N . ASP A 1 164 ? -7.025 3.289 -4.985 1.00 83.75 164 ASP A N 1
ATOM 1288 C CA . ASP A 1 164 ? -6.069 4.270 -4.470 1.00 83.75 164 ASP A CA 1
ATOM 1289 C C . ASP A 1 164 ? -5.315 3.714 -3.249 1.00 83.75 164 ASP A C 1
ATOM 1291 O O . ASP A 1 164 ? -5.780 3.781 -2.107 1.00 83.75 164 ASP A O 1
ATOM 1295 N N . LEU A 1 165 ? -4.102 3.200 -3.479 1.00 86.12 165 LEU A N 1
ATOM 1296 C CA . LEU A 1 165 ? -3.218 2.693 -2.421 1.00 86.12 165 LEU A CA 1
ATOM 1297 C C . LEU A 1 165 ? -2.923 3.746 -1.344 1.00 86.12 165 LEU A C 1
ATOM 1299 O O . LEU A 1 165 ? -2.789 3.398 -0.169 1.00 86.12 165 LEU A O 1
ATOM 1303 N N . GLY A 1 166 ? -2.880 5.031 -1.714 1.00 89.00 166 GLY A N 1
ATOM 1304 C CA . GLY A 1 166 ? -2.760 6.115 -0.746 1.00 89.00 166 GLY A CA 1
ATOM 1305 C C . GLY A 1 166 ? -3.979 6.169 0.176 1.00 89.00 166 GLY A C 1
ATOM 1306 O O . GLY A 1 166 ? -3.835 6.233 1.395 1.00 89.00 166 GLY A O 1
ATOM 1307 N N . SER A 1 167 ? -5.194 6.098 -0.369 1.00 91.25 167 SER A N 1
ATOM 1308 C CA . SER A 1 167 ? -6.415 6.025 0.449 1.00 91.25 167 SER A CA 1
ATOM 1309 C C . SER A 1 167 ? -6.431 4.812 1.372 1.00 91.25 167 SER A C 1
ATOM 1311 O O . SER A 1 167 ? -6.746 4.973 2.550 1.00 91.25 167 SER A O 1
ATOM 1313 N N . MET A 1 168 ? -6.035 3.633 0.880 1.00 92.19 168 MET A N 1
ATOM 1314 C CA . MET A 1 168 ? -5.949 2.417 1.700 1.00 92.19 168 MET A CA 1
ATOM 1315 C C . MET A 1 168 ? -4.978 2.577 2.863 1.00 92.19 168 MET A C 1
ATOM 1317 O O . MET A 1 168 ? -5.310 2.249 4.000 1.00 92.19 168 MET A O 1
ATOM 1321 N N . LEU A 1 169 ? -3.807 3.159 2.607 1.00 93.56 169 LEU A N 1
ATOM 1322 C CA . LEU A 1 169 ? -2.864 3.519 3.660 1.00 93.56 169 LEU A CA 1
ATOM 1323 C C . LEU A 1 169 ? -3.486 4.493 4.662 1.00 93.56 169 LEU A C 1
ATOM 1325 O O . LEU A 1 169 ? -3.325 4.316 5.867 1.00 93.56 169 LEU A O 1
ATOM 1329 N N . GLY A 1 170 ? -4.219 5.497 4.180 1.00 95.38 170 GLY A N 1
ATOM 1330 C CA . GLY A 1 170 ? -4.914 6.448 5.039 1.00 95.38 170 GLY A CA 1
ATOM 1331 C C . GLY A 1 170 ? -5.922 5.777 5.974 1.00 95.38 170 GLY A C 1
ATOM 1332 O O . GLY A 1 170 ? -5.901 6.055 7.171 1.00 95.38 170 GLY A O 1
ATOM 1333 N N . ILE A 1 171 ? -6.735 4.853 5.448 1.00 95.69 171 ILE A N 1
ATOM 1334 C CA . ILE A 1 171 ? -7.679 4.040 6.229 1.00 95.69 171 ILE A CA 1
ATOM 1335 C C . ILE A 1 171 ? -6.921 3.222 7.279 1.00 95.69 171 ILE A C 1
ATOM 1337 O O . ILE A 1 171 ? -7.242 3.286 8.460 1.00 95.69 171 ILE A O 1
ATOM 1341 N N . VAL A 1 172 ? -5.863 2.507 6.891 1.00 96.50 172 VAL A N 1
ATOM 1342 C CA . VAL A 1 172 ? -5.091 1.686 7.836 1.00 96.50 172 VAL A CA 1
ATOM 1343 C C . VAL A 1 172 ? -4.477 2.533 8.955 1.00 96.50 172 VAL A C 1
ATOM 1345 O O . VAL A 1 172 ? -4.575 2.168 10.125 1.00 96.50 172 VAL A O 1
ATOM 1348 N N . ILE A 1 173 ? -3.873 3.678 8.628 1.00 97.06 173 ILE A N 1
ATOM 1349 C CA . ILE A 1 173 ? -3.298 4.596 9.623 1.00 97.06 173 ILE A CA 1
ATOM 1350 C C . ILE A 1 173 ? -4.377 5.143 10.562 1.00 97.06 173 ILE A C 1
ATOM 1352 O O . ILE A 1 173 ? -4.129 5.253 11.765 1.00 97.06 173 ILE A O 1
ATOM 1356 N N . HIS A 1 174 ? -5.561 5.468 10.036 1.00 96.88 174 HIS A N 1
ATOM 1357 C CA . HIS A 1 174 ? -6.699 5.921 10.831 1.00 96.88 174 HIS A CA 1
ATOM 1358 C C . HIS A 1 174 ? -7.089 4.868 11.873 1.00 96.88 174 HIS A C 1
ATOM 1360 O O . HIS A 1 174 ? -7.099 5.144 13.075 1.00 96.88 174 HIS A O 1
ATOM 1366 N N . GLU A 1 175 ? -7.327 3.636 11.429 1.00 97.00 175 GLU A N 1
ATOM 1367 C CA . GLU A 1 175 ? -7.750 2.545 12.308 1.00 97.00 175 GLU A CA 1
ATOM 1368 C C . GLU A 1 175 ? -6.652 2.180 13.321 1.00 97.00 175 GLU A C 1
ATOM 1370 O O . GLU A 1 175 ? -6.912 2.043 14.519 1.00 97.00 175 GLU A O 1
ATOM 1375 N N . LEU A 1 176 ? -5.382 2.124 12.909 1.00 97.12 176 LEU A N 1
ATOM 1376 C CA . LEU A 1 176 ? -4.277 1.942 13.856 1.00 97.12 176 LEU A CA 1
ATOM 1377 C C . LEU A 1 176 ? -4.211 3.084 14.884 1.00 97.12 176 LEU A C 1
ATOM 1379 O O . LEU A 1 176 ? -3.936 2.838 16.058 1.00 97.12 176 LEU A O 1
ATOM 1383 N N . GLY A 1 177 ? -4.524 4.316 14.475 1.00 96.88 177 GLY A N 1
ATOM 1384 C CA . GLY A 1 177 ? -4.673 5.473 15.357 1.00 96.88 177 GLY A CA 1
ATOM 1385 C C . GLY A 1 177 ? -5.692 5.240 16.470 1.00 96.88 177 GLY A C 1
ATOM 1386 O O . GLY A 1 177 ? -5.383 5.474 17.648 1.00 96.88 177 GLY A O 1
ATOM 1387 N N . HIS A 1 178 ? -6.862 4.699 16.124 1.00 96.25 178 HIS A N 1
ATOM 1388 C CA . HIS A 1 178 ? -7.863 4.270 17.098 1.00 96.25 178 HIS A CA 1
ATOM 1389 C C . HIS A 1 178 ? -7.341 3.181 18.030 1.00 96.25 178 HIS A C 1
ATOM 1391 O O . HIS A 1 178 ? -7.502 3.300 19.244 1.00 96.25 178 HIS A O 1
ATOM 1397 N N . GLN A 1 179 ? -6.630 2.176 17.519 1.00 96.12 179 GLN A N 1
ATOM 1398 C CA . GLN A 1 179 ? -6.074 1.099 18.351 1.00 96.12 179 GLN A CA 1
ATOM 1399 C C . GLN A 1 179 ? -5.088 1.602 19.418 1.00 96.12 179 GLN A C 1
ATOM 1401 O O . GLN A 1 179 ? -4.945 0.977 20.471 1.00 96.12 179 GLN A O 1
ATOM 1406 N N . THR A 1 180 ? -4.462 2.765 19.207 1.00 95.50 180 THR A N 1
ATOM 1407 C CA . THR A 1 180 ? -3.605 3.413 20.219 1.00 95.50 180 THR A CA 1
ATOM 1408 C C . THR A 1 180 ? -4.395 4.176 21.301 1.00 95.50 180 THR A C 1
ATOM 1410 O O . THR A 1 180 ? -3.854 4.509 22.363 1.00 95.50 180 THR A O 1
ATOM 1413 N N . GLY A 1 181 ? -5.688 4.429 21.066 1.00 94.56 181 GLY A N 1
ATOM 1414 C CA . GLY A 1 181 ? -6.614 5.102 21.978 1.00 94.56 181 GLY A CA 1
ATOM 1415 C C . GLY A 1 181 ? -6.999 6.536 21.601 1.00 94.56 181 GLY A C 1
ATOM 1416 O O . GLY A 1 181 ? -7.601 7.211 22.437 1.00 94.56 181 GLY A O 1
ATOM 1417 N N . TYR A 1 182 ? -6.667 7.035 20.405 1.00 94.94 182 TYR A N 1
ATOM 1418 C CA . TYR A 1 182 ? -7.134 8.352 19.945 1.00 94.94 182 TYR A CA 1
ATOM 1419 C C . TYR A 1 182 ? -8.553 8.247 19.364 1.00 94.94 182 TYR A C 1
ATOM 1421 O O . TYR A 1 182 ? -8.741 7.512 18.403 1.00 94.94 182 TYR A O 1
ATOM 1429 N N . PRO A 1 183 ? -9.559 8.974 19.887 1.00 92.00 183 PRO A N 1
ATOM 1430 C CA . PRO A 1 183 ? -10.944 8.865 19.411 1.00 92.00 183 PRO A CA 1
ATOM 1431 C C . PRO A 1 183 ? -11.302 9.806 18.254 1.00 92.00 183 PRO A C 1
ATOM 1433 O O . PRO A 1 183 ? -12.386 9.711 17.696 1.00 92.00 183 PRO A O 1
ATOM 1436 N N . SER A 1 184 ? -10.448 10.772 17.922 1.00 91.62 184 SER A N 1
ATOM 1437 C CA . SER A 1 184 ? -10.823 11.856 17.013 1.00 91.62 184 SER A CA 1
ATOM 1438 C C . SER A 1 184 ? -10.638 11.471 15.543 1.00 91.62 184 SER A C 1
ATOM 1440 O O . SER A 1 184 ? -9.510 11.503 15.056 1.00 91.62 184 SER A O 1
ATOM 1442 N N . HIS A 1 185 ? -11.742 11.219 14.826 1.00 90.38 185 HIS A N 1
ATOM 1443 C CA . HIS A 1 185 ? -11.726 10.963 13.375 1.00 90.38 185 HIS A CA 1
ATOM 1444 C C . HIS A 1 185 ? -11.024 12.087 12.607 1.00 90.38 185 HIS A C 1
ATOM 1446 O O . HIS A 1 185 ? -10.013 11.855 11.960 1.00 90.38 185 HIS A O 1
ATOM 1452 N N . SER A 1 186 ? -11.466 13.337 12.783 1.00 90.81 186 SER A N 1
ATOM 1453 C CA . SER A 1 186 ? -10.936 14.481 12.027 1.00 90.81 186 SER A CA 1
ATOM 1454 C C . SER A 1 186 ? -9.431 14.696 12.191 1.00 90.81 186 SER A C 1
ATOM 1456 O O . SER A 1 186 ? -8.760 15.160 11.269 1.00 90.81 186 SER A O 1
ATOM 1458 N N . LYS A 1 187 ? -8.874 14.371 13.363 1.00 92.56 187 LYS A N 1
ATOM 1459 C CA . LYS A 1 187 ? -7.433 14.467 13.604 1.00 92.56 187 LYS A CA 1
ATOM 1460 C C . LYS A 1 187 ? -6.671 13.299 12.991 1.00 92.56 187 LYS A C 1
ATOM 1462 O O . LYS A 1 187 ? -5.611 13.532 12.416 1.00 92.56 187 LYS A O 1
ATOM 1467 N N . LEU A 1 188 ? -7.196 12.082 13.101 1.00 94.94 188 LEU A N 1
ATOM 1468 C CA . LEU A 1 188 ? -6.595 10.910 12.469 1.00 94.94 188 LEU A CA 1
ATOM 1469 C C . LEU A 1 188 ? -6.635 11.026 10.941 1.00 94.94 188 LEU A C 1
ATOM 1471 O O . LEU A 1 188 ? -5.613 10.796 10.303 1.00 94.94 188 LEU A O 1
ATOM 1475 N N . ASP A 1 189 ? -7.733 11.523 10.372 1.00 94.06 189 ASP A N 1
ATOM 1476 C CA . ASP A 1 189 ? -7.865 11.815 8.941 1.00 94.06 189 ASP A CA 1
ATOM 1477 C C . ASP A 1 189 ? -6.873 12.881 8.475 1.00 94.06 189 ASP A C 1
ATOM 1479 O O . ASP A 1 189 ? -6.234 12.726 7.436 1.00 94.06 189 ASP A O 1
ATOM 1483 N N . ALA A 1 190 ? -6.690 13.955 9.251 1.00 94.12 190 ALA A N 1
ATOM 1484 C CA . ALA A 1 190 ? -5.715 14.994 8.926 1.00 94.12 190 ALA A CA 1
ATOM 1485 C C . ALA A 1 190 ? -4.272 14.459 8.934 1.00 94.12 190 ALA A C 1
ATOM 1487 O O . ALA A 1 190 ? -3.479 14.814 8.059 1.00 94.12 190 ALA A O 1
ATOM 1488 N N . ILE A 1 191 ? -3.928 13.593 9.894 1.00 95.12 191 ILE A N 1
ATOM 1489 C CA . ILE A 1 191 ? -2.624 12.918 9.943 1.00 95.12 191 ILE A CA 1
ATOM 1490 C C . ILE A 1 191 ? -2.474 11.981 8.740 1.00 95.12 191 ILE A C 1
ATOM 1492 O O . ILE A 1 191 ? -1.487 12.074 8.009 1.00 95.12 191 ILE A O 1
ATOM 1496 N N . ALA A 1 192 ? -3.468 11.127 8.494 1.00 94.69 192 ALA A N 1
ATOM 1497 C CA . ALA A 1 192 ? -3.494 10.199 7.371 1.00 94.69 192 ALA A CA 1
ATOM 1498 C C . ALA A 1 192 ? -3.338 10.929 6.028 1.00 94.69 192 ALA A C 1
ATOM 1500 O O . ALA A 1 192 ? -2.536 10.515 5.196 1.00 94.69 192 ALA A O 1
ATOM 1501 N N . ALA A 1 193 ? -4.019 12.060 5.828 1.00 93.31 193 ALA A N 1
ATOM 1502 C CA . ALA A 1 193 ? -3.899 12.873 4.621 1.00 93.31 193 ALA A CA 1
ATOM 1503 C C . ALA A 1 193 ? -2.470 13.401 4.398 1.00 93.31 193 ALA A C 1
ATOM 1505 O O . ALA A 1 193 ? -1.981 13.387 3.269 1.00 93.31 193 ALA A O 1
ATOM 1506 N N . LYS A 1 194 ? -1.763 13.818 5.456 1.00 93.56 194 LYS A N 1
ATOM 1507 C CA . LYS A 1 194 ? -0.354 14.245 5.349 1.00 93.56 194 LYS A CA 1
ATOM 1508 C C . LYS A 1 194 ? 0.561 13.091 4.939 1.00 93.56 194 LYS A C 1
ATOM 1510 O O . LYS A 1 194 ? 1.415 13.271 4.073 1.00 93.56 194 LYS A O 1
ATOM 1515 N N . LEU A 1 195 ? 0.354 11.911 5.526 1.00 92.31 195 LEU A N 1
ATOM 1516 C CA . LEU A 1 195 ? 1.089 10.696 5.163 1.00 92.31 195 LEU A CA 1
ATOM 1517 C C . LEU A 1 195 ? 0.819 10.306 3.710 1.00 92.31 195 LEU A C 1
ATOM 1519 O O . LEU A 1 195 ? 1.755 9.999 2.982 1.00 92.31 195 LEU A O 1
ATOM 1523 N N . ARG A 1 196 ? -0.438 10.401 3.266 1.00 90.31 196 ARG A N 1
ATOM 1524 C CA . ARG A 1 196 ? -0.842 10.150 1.877 1.00 90.31 196 ARG A CA 1
ATOM 1525 C C . ARG A 1 196 ? -0.133 11.051 0.884 1.00 90.31 196 ARG A C 1
ATOM 1527 O O . ARG A 1 196 ? 0.294 10.564 -0.151 1.00 90.31 196 ARG A O 1
ATOM 1534 N N . VAL A 1 197 ? 0.017 12.341 1.185 1.00 86.12 197 VAL A N 1
ATOM 1535 C CA . VAL A 1 197 ? 0.749 13.266 0.304 1.00 86.12 197 VAL A CA 1
ATOM 1536 C C . VAL A 1 197 ? 2.201 12.818 0.131 1.00 86.12 197 VAL A C 1
ATOM 1538 O O . VAL A 1 197 ? 2.687 12.772 -0.994 1.00 86.12 197 VAL A O 1
ATOM 1541 N N . SER A 1 198 ? 2.879 12.445 1.220 1.00 83.50 198 SER A N 1
ATOM 1542 C CA . SER A 1 198 ? 4.261 11.951 1.150 1.00 83.50 198 SER A CA 1
ATOM 1543 C C . SER A 1 198 ? 4.359 10.598 0.446 1.00 83.50 198 SER A C 1
ATOM 1545 O O . SER A 1 198 ? 5.192 10.421 -0.441 1.00 83.50 198 SER A O 1
ATOM 1547 N N . PHE A 1 199 ? 3.460 9.669 0.773 1.00 84.81 199 PHE A N 1
ATOM 1548 C CA . PHE A 1 199 ? 3.375 8.367 0.125 1.00 84.81 199 PHE A CA 1
ATOM 1549 C C . PHE A 1 199 ? 3.159 8.510 -1.386 1.00 84.81 199 PHE A C 1
ATOM 1551 O O . PHE A 1 199 ? 3.932 7.963 -2.164 1.00 84.81 199 PHE A O 1
ATOM 1558 N N . ASN A 1 200 ? 2.186 9.321 -1.806 1.00 82.81 200 ASN A N 1
ATOM 1559 C CA . ASN A 1 200 ? 1.884 9.567 -3.215 1.00 82.81 200 ASN A CA 1
ATOM 1560 C C . ASN A 1 200 ? 3.012 10.309 -3.940 1.00 82.81 200 ASN A C 1
ATOM 1562 O O . ASN A 1 200 ? 3.179 10.122 -5.136 1.00 82.81 200 ASN A O 1
ATOM 1566 N N . TYR A 1 201 ? 3.790 11.141 -3.244 1.00 78.69 201 TYR A N 1
ATOM 1567 C CA . TYR A 1 201 ? 4.960 11.791 -3.836 1.00 78.69 201 TYR A CA 1
ATOM 1568 C C . TYR A 1 201 ? 6.085 10.791 -4.149 1.00 78.69 201 TYR A C 1
ATOM 1570 O O . TYR A 1 201 ? 6.774 10.925 -5.160 1.00 78.69 201 TYR A O 1
ATOM 1578 N N . LYS A 1 202 ? 6.273 9.781 -3.290 1.00 75.81 202 LYS A N 1
ATOM 1579 C CA . LYS A 1 202 ? 7.279 8.719 -3.481 1.00 75.81 202 LYS A CA 1
ATOM 1580 C C . LYS A 1 202 ? 6.778 7.588 -4.376 1.00 75.81 202 LYS A C 1
ATOM 1582 O O . LYS A 1 202 ? 7.582 6.896 -4.997 1.00 75.81 202 LYS A O 1
ATOM 1587 N N . MET A 1 203 ? 5.463 7.421 -4.463 1.00 80.12 203 MET A N 1
ATOM 1588 C CA . MET A 1 203 ? 4.813 6.507 -5.385 1.00 80.12 203 MET A CA 1
ATOM 1589 C C . MET A 1 203 ? 4.845 7.094 -6.796 1.00 80.12 203 MET A C 1
ATOM 1591 O O . MET A 1 203 ? 4.192 8.087 -7.102 1.00 80.12 203 MET A O 1
ATOM 1595 N N . ARG A 1 204 ? 5.602 6.459 -7.682 1.00 83.50 204 ARG A N 1
ATOM 1596 C CA . ARG A 1 204 ? 5.631 6.788 -9.102 1.00 83.50 204 ARG A CA 1
ATOM 1597 C C . ARG A 1 204 ? 4.741 5.812 -9.848 1.00 83.50 204 ARG A C 1
ATOM 1599 O O . ARG A 1 204 ? 5.019 4.615 -9.877 1.00 83.50 204 ARG A O 1
ATOM 1606 N N . ASN A 1 205 ? 3.693 6.325 -10.474 1.00 85.75 205 ASN A N 1
ATOM 1607 C CA . ASN A 1 205 ? 2.880 5.570 -11.412 1.00 85.75 205 ASN A CA 1
ATOM 1608 C C . ASN A 1 205 ? 3.298 5.890 -12.851 1.00 85.75 205 ASN A C 1
ATOM 1610 O O . ASN A 1 205 ? 3.641 7.020 -13.200 1.00 85.75 205 ASN A O 1
ATOM 1614 N N . THR A 1 206 ? 3.279 4.875 -13.701 1.00 90.50 206 THR A N 1
ATOM 1615 C CA . THR A 1 206 ? 3.414 5.036 -15.146 1.00 90.50 206 THR A CA 1
ATOM 1616 C C . THR A 1 206 ? 2.424 4.119 -15.831 1.00 90.50 206 THR A C 1
ATOM 1618 O O . THR A 1 206 ? 2.241 2.973 -15.425 1.00 90.50 206 THR A O 1
ATOM 1621 N N . GLU A 1 207 ? 1.759 4.616 -16.863 1.00 93.25 207 GLU A N 1
ATOM 1622 C CA . GLU A 1 207 ? 0.694 3.886 -17.533 1.00 93.25 207 GLU A CA 1
ATOM 1623 C C . GLU A 1 207 ? 0.878 3.885 -19.043 1.00 93.25 207 GLU A C 1
ATOM 1625 O O . GLU A 1 207 ? 1.378 4.842 -19.638 1.00 93.25 207 GLU A O 1
ATOM 1630 N N . ILE A 1 208 ? 0.445 2.795 -19.666 1.00 94.62 208 ILE A N 1
ATOM 1631 C CA . ILE A 1 208 ? 0.329 2.694 -21.113 1.00 94.62 208 ILE A CA 1
ATOM 1632 C C . ILE A 1 208 ? -1.069 2.216 -21.479 1.00 94.62 208 ILE A C 1
ATOM 1634 O O . ILE A 1 208 ? -1.588 1.236 -20.936 1.00 94.62 208 ILE A O 1
ATOM 1638 N N . LYS A 1 209 ? -1.688 2.915 -22.432 1.00 92.19 209 LYS A N 1
ATOM 1639 C CA . LYS A 1 209 ? -2.996 2.542 -22.963 1.00 92.19 209 LYS A CA 1
ATOM 1640 C C . LYS A 1 209 ? -2.868 1.328 -23.885 1.00 92.19 209 LYS A C 1
ATOM 1642 O O . LYS A 1 209 ? -2.165 1.366 -24.898 1.00 92.19 209 LYS A O 1
ATOM 1647 N N . LEU A 1 210 ? -3.594 0.268 -23.553 1.00 90.50 210 LEU A N 1
ATOM 1648 C CA . LEU A 1 210 ? -3.685 -0.992 -24.282 1.00 90.50 210 LEU A CA 1
ATOM 1649 C C . LEU A 1 210 ? -5.128 -1.194 -24.750 1.00 90.50 210 LEU A C 1
ATOM 1651 O O . LEU A 1 210 ? -5.953 -1.800 -24.065 1.00 90.50 210 LEU A O 1
ATOM 1655 N N . ASP A 1 211 ? -5.407 -0.659 -25.937 1.00 84.50 211 ASP A N 1
ATOM 1656 C CA . ASP A 1 211 ? -6.737 -0.602 -26.545 1.00 84.50 211 ASP A CA 1
ATOM 1657 C C . ASP A 1 211 ? -7.743 0.125 -25.621 1.00 84.50 211 ASP A C 1
ATOM 1659 O O . ASP A 1 211 ? -7.659 1.352 -25.519 1.00 84.50 211 ASP A O 1
ATOM 1663 N N . ASP A 1 212 ? -8.633 -0.587 -24.919 1.00 84.06 212 ASP A N 1
ATOM 1664 C CA . ASP A 1 212 ? -9.630 0.010 -24.001 1.00 84.06 212 ASP A CA 1
ATOM 1665 C C . ASP A 1 212 ? -9.196 0.027 -22.525 1.00 84.06 212 ASP A C 1
ATOM 1667 O O . ASP A 1 212 ? -9.906 0.572 -21.687 1.00 84.06 212 ASP A O 1
ATOM 1671 N N . ASN A 1 213 ? -8.056 -0.583 -22.194 1.00 85.31 213 ASN A N 1
ATOM 1672 C CA . ASN A 1 213 ? -7.566 -0.718 -20.821 1.00 85.31 213 ASN A CA 1
ATOM 1673 C C . ASN A 1 213 ? -6.237 0.019 -20.634 1.00 85.31 213 ASN A C 1
ATOM 1675 O O . ASN A 1 213 ? -5.545 0.335 -21.602 1.00 85.31 213 ASN A O 1
ATOM 1679 N N . PHE A 1 214 ? -5.840 0.224 -19.383 1.00 89.19 214 PHE A N 1
ATOM 1680 C CA . PHE A 1 214 ? -4.510 0.707 -19.026 1.00 89.19 214 PHE A CA 1
ATOM 1681 C C . PHE A 1 214 ? -3.736 -0.401 -18.321 1.00 89.19 214 PHE A C 1
ATOM 1683 O O . PHE A 1 214 ? -4.288 -1.124 -17.490 1.00 89.19 214 PHE A O 1
ATOM 1690 N N . LEU A 1 215 ? -2.468 -0.557 -18.696 1.00 91.94 215 LEU A N 1
ATOM 1691 C CA . LEU A 1 215 ? -1.483 -1.241 -17.869 1.00 91.94 215 LEU A CA 1
ATOM 1692 C C . LEU A 1 215 ? -0.767 -0.162 -17.066 1.00 91.94 215 LEU A C 1
ATOM 1694 O O . LEU A 1 215 ? -0.074 0.673 -17.647 1.00 91.94 215 LEU A O 1
ATOM 1698 N N . THR A 1 216 ? -0.945 -0.195 -15.753 1.00 89.94 216 THR A N 1
ATOM 1699 C CA . THR A 1 216 ? -0.343 0.762 -14.824 1.00 89.94 216 THR A CA 1
ATOM 1700 C C . THR A 1 216 ? 0.729 0.047 -14.025 1.00 89.94 216 THR A C 1
ATOM 1702 O O . THR A 1 216 ? 0.459 -0.998 -13.445 1.00 89.94 216 THR A O 1
ATOM 1705 N N . VAL A 1 217 ? 1.938 0.590 -13.978 1.00 91.31 217 VAL A N 1
ATOM 1706 C CA . VAL A 1 217 ? 3.017 0.115 -13.109 1.00 91.31 217 VAL A CA 1
ATOM 1707 C C . VAL A 1 217 ? 3.219 1.141 -12.007 1.00 91.31 217 VAL A C 1
ATOM 1709 O O . VAL A 1 217 ? 3.346 2.334 -12.280 1.00 91.31 217 VAL A O 1
ATOM 1712 N N . ASN A 1 218 ? 3.236 0.663 -10.770 1.00 87.88 218 ASN A N 1
ATOM 1713 C CA . ASN A 1 218 ? 3.434 1.456 -9.573 1.00 87.88 218 ASN A CA 1
ATOM 1714 C C . ASN A 1 218 ? 4.774 1.095 -8.933 1.00 87.88 218 ASN A C 1
ATOM 1716 O O . ASN A 1 218 ? 5.043 -0.080 -8.670 1.00 87.88 218 ASN A O 1
ATOM 1720 N N . ILE A 1 219 ? 5.587 2.109 -8.664 1.00 89.38 219 ILE A N 1
ATOM 1721 C CA . ILE A 1 219 ? 6.913 1.989 -8.064 1.00 89.38 219 ILE A CA 1
ATOM 1722 C C . ILE A 1 219 ? 6.935 2.836 -6.800 1.00 89.38 219 ILE A C 1
ATOM 1724 O O . ILE A 1 219 ? 6.685 4.037 -6.848 1.00 89.38 219 ILE A O 1
ATOM 1728 N N . TYR A 1 220 ? 7.275 2.218 -5.679 1.00 85.06 220 TYR A N 1
ATOM 1729 C CA . TYR A 1 220 ? 7.462 2.886 -4.403 1.00 85.06 220 TYR A CA 1
ATOM 1730 C C . TYR A 1 220 ? 8.891 2.648 -3.921 1.00 85.06 220 TYR A C 1
ATOM 1732 O O . TYR A 1 220 ? 9.200 1.588 -3.370 1.00 85.06 220 TYR A O 1
ATOM 1740 N N . ASN A 1 221 ? 9.765 3.632 -4.143 1.00 82.44 221 ASN A N 1
ATOM 1741 C CA . ASN A 1 221 ? 11.101 3.630 -3.552 1.00 82.44 221 ASN A CA 1
ATOM 1742 C C . ASN A 1 221 ? 10.970 4.006 -2.074 1.00 82.44 221 ASN A C 1
ATOM 1744 O O . ASN A 1 221 ? 10.537 5.118 -1.754 1.00 82.44 221 ASN A O 1
ATOM 1748 N N . LYS A 1 222 ? 11.331 3.089 -1.176 1.00 73.00 222 LYS A N 1
ATOM 1749 C CA . LYS A 1 222 ? 11.423 3.390 0.259 1.00 73.00 222 LYS A CA 1
ATOM 1750 C C . LYS A 1 222 ? 12.684 4.213 0.532 1.00 73.00 222 LYS A C 1
ATOM 1752 O O . LYS A 1 222 ? 13.669 4.085 -0.186 1.00 73.00 222 LYS A O 1
ATOM 1757 N N . ASP A 1 223 ? 12.641 5.058 1.564 1.00 63.84 223 ASP A N 1
ATOM 1758 C CA . ASP A 1 223 ? 13.769 5.938 1.929 1.00 63.84 223 ASP A CA 1
ATOM 1759 C C . ASP A 1 223 ? 15.013 5.169 2.362 1.00 63.84 223 ASP A C 1
ATOM 1761 O O . ASP A 1 223 ? 16.139 5.583 2.101 1.00 63.84 223 ASP A O 1
ATOM 1765 N N . GLU A 1 224 ? 14.806 4.007 2.973 1.00 62.38 224 GLU A N 1
ATOM 1766 C CA . GLU A 1 224 ? 15.817 2.967 2.994 1.00 62.38 224 GLU A CA 1
ATOM 1767 C C . GLU A 1 224 ? 15.828 2.357 1.592 1.00 62.38 224 GLU A C 1
ATOM 1769 O O . GLU A 1 224 ? 15.016 1.477 1.287 1.00 62.38 224 GLU A O 1
ATOM 1774 N N . ALA A 1 225 ? 16.737 2.837 0.737 1.00 57.31 225 ALA A N 1
ATOM 1775 C CA . ALA A 1 225 ? 16.894 2.434 -0.666 1.00 57.31 225 ALA A CA 1
ATOM 1776 C C . ALA A 1 225 ? 17.105 0.913 -0.870 1.00 57.31 225 ALA A C 1
ATOM 1778 O O . ALA A 1 225 ? 17.213 0.415 -1.980 1.00 57.31 225 ALA A O 1
ATOM 1779 N N . LEU A 1 226 ? 17.092 0.144 0.214 1.00 64.00 226 LEU A N 1
ATOM 1780 C CA . LEU A 1 226 ? 17.164 -1.301 0.261 1.00 64.00 226 LEU A CA 1
ATOM 1781 C C . LEU A 1 226 ? 15.853 -2.009 -0.120 1.00 64.00 226 LEU A C 1
ATOM 1783 O O . LEU A 1 226 ? 15.856 -3.216 -0.344 1.00 64.00 226 LEU A O 1
ATOM 1787 N N . ARG A 1 227 ? 14.702 -1.321 -0.144 1.00 70.88 227 ARG A N 1
ATOM 1788 C CA . ARG A 1 227 ? 13.397 -2.000 -0.284 1.00 70.88 227 ARG A CA 1
ATOM 1789 C C . ARG A 1 227 ? 12.423 -1.260 -1.193 1.00 70.88 227 ARG A C 1
ATOM 1791 O O . ARG A 1 227 ? 11.407 -0.744 -0.730 1.00 70.88 227 ARG A O 1
ATOM 1798 N N . THR A 1 228 ? 12.684 -1.256 -2.494 1.00 85.81 228 THR A N 1
ATOM 1799 C CA . THR A 1 228 ? 11.706 -0.776 -3.480 1.00 85.81 228 THR A CA 1
ATOM 1800 C C . THR A 1 228 ? 10.568 -1.776 -3.665 1.00 85.81 228 THR A C 1
ATOM 1802 O O . THR A 1 228 ? 10.779 -2.981 -3.773 1.00 85.81 228 THR A O 1
ATOM 1805 N N . GLN A 1 229 ? 9.332 -1.277 -3.699 1.00 86.50 229 GLN A N 1
ATOM 1806 C CA . GLN A 1 229 ? 8.154 -2.076 -4.023 1.00 86.50 229 GLN A CA 1
ATOM 1807 C C . GLN A 1 229 ? 7.662 -1.747 -5.428 1.00 86.50 229 GLN A C 1
ATOM 1809 O O . GLN A 1 229 ? 7.385 -0.592 -5.743 1.00 86.50 229 GLN A O 1
ATOM 1814 N N . VAL A 1 230 ? 7.508 -2.777 -6.257 1.00 89.50 230 VAL A N 1
ATOM 1815 C CA . VAL A 1 230 ? 7.012 -2.654 -7.626 1.00 89.50 230 VAL A CA 1
ATOM 1816 C C . VAL A 1 230 ? 5.777 -3.520 -7.782 1.00 89.50 230 VAL A C 1
ATOM 1818 O O . VAL A 1 230 ? 5.758 -4.690 -7.395 1.00 89.50 230 VAL A O 1
ATOM 1821 N N . SER A 1 231 ? 4.733 -2.957 -8.373 1.00 87.12 231 SER A N 1
ATOM 1822 C CA . SER A 1 231 ? 3.526 -3.688 -8.743 1.00 87.12 231 SER A CA 1
ATOM 1823 C C . SER A 1 231 ? 2.998 -3.205 -10.084 1.00 87.12 231 SER A C 1
ATOM 1825 O O . SER A 1 231 ? 3.318 -2.104 -10.523 1.00 87.12 231 SER A O 1
ATOM 1827 N N . TYR A 1 232 ? 2.181 -4.015 -10.745 1.00 89.12 232 TYR A N 1
ATOM 1828 C CA . TYR A 1 232 ? 1.414 -3.571 -11.899 1.00 89.12 232 TYR A CA 1
ATOM 1829 C C . TYR A 1 232 ? -0.050 -3.939 -11.752 1.00 89.12 232 TYR A C 1
ATOM 1831 O O . TYR A 1 232 ? -0.385 -4.962 -11.159 1.00 89.12 232 TYR A O 1
ATOM 1839 N N . TYR A 1 233 ? -0.901 -3.121 -12.351 1.00 84.25 233 TYR A N 1
ATOM 1840 C CA . TYR A 1 233 ? -2.329 -3.306 -12.458 1.00 84.25 233 TYR A CA 1
ATOM 1841 C C . TYR A 1 233 ? -2.734 -3.404 -13.927 1.00 84.25 233 TYR A C 1
ATOM 1843 O O . TYR A 1 233 ? -2.429 -2.520 -14.730 1.00 84.25 233 TYR A O 1
ATOM 1851 N N . TYR A 1 234 ? -3.421 -4.486 -14.285 1.00 87.31 234 TYR A N 1
ATOM 1852 C CA . TYR A 1 234 ? -3.999 -4.661 -15.613 1.00 87.31 234 TYR A CA 1
ATOM 1853 C C . TYR A 1 234 ? -5.246 -5.534 -15.546 1.00 87.31 234 TYR A C 1
ATOM 1855 O O . TYR A 1 234 ? -5.209 -6.630 -14.990 1.00 87.31 234 TYR A O 1
ATOM 1863 N N . ASN A 1 235 ? -6.342 -5.067 -16.150 1.00 84.12 235 ASN A N 1
ATOM 1864 C CA . ASN A 1 235 ? -7.602 -5.812 -16.251 1.00 84.12 235 ASN A CA 1
ATOM 1865 C C . ASN A 1 235 ? -8.095 -6.347 -14.888 1.00 84.12 235 ASN A C 1
ATOM 1867 O O . ASN A 1 235 ? -8.356 -7.540 -14.729 1.00 84.12 235 ASN A O 1
ATOM 1871 N N . ASN A 1 236 ? -8.161 -5.457 -13.893 1.00 70.25 236 ASN A N 1
ATOM 1872 C CA . ASN A 1 236 ? -8.575 -5.750 -12.516 1.00 70.25 236 ASN A CA 1
ATOM 1873 C C . ASN A 1 236 ? -7.671 -6.738 -11.761 1.00 70.25 236 ASN A C 1
ATOM 1875 O O . ASN A 1 236 ? -8.076 -7.297 -10.744 1.00 70.25 236 ASN A O 1
ATOM 1879 N N . GLN A 1 237 ? -6.440 -6.948 -12.232 1.00 75.25 237 GLN A N 1
ATOM 1880 C CA . GLN A 1 237 ? -5.441 -7.764 -11.550 1.00 75.25 237 GLN A CA 1
ATOM 1881 C C . GLN A 1 237 ? -4.243 -6.907 -11.164 1.00 75.25 237 GLN A C 1
ATOM 1883 O O . GLN A 1 237 ? -3.554 -6.381 -12.038 1.00 75.25 237 GLN A O 1
ATOM 1888 N N . LEU A 1 238 ? -3.983 -6.805 -9.860 1.00 76.00 238 LEU A N 1
ATOM 1889 C CA . LEU A 1 238 ? -2.713 -6.319 -9.333 1.00 76.00 238 LEU A CA 1
ATOM 1890 C C . LEU A 1 238 ? -1.759 -7.501 -9.176 1.00 76.00 238 LEU A C 1
ATOM 1892 O O . LEU A 1 238 ? -2.154 -8.555 -8.678 1.00 76.00 238 LEU A O 1
ATOM 1896 N N . ARG A 1 239 ? -0.498 -7.330 -9.566 1.00 81.25 239 ARG A N 1
ATOM 1897 C CA . ARG A 1 239 ? 0.573 -8.258 -9.196 1.00 81.25 239 ARG A CA 1
ATOM 1898 C C . ARG A 1 239 ? 1.812 -7.512 -8.748 1.00 81.25 239 ARG A C 1
ATOM 1900 O O . ARG A 1 239 ? 2.134 -6.453 -9.280 1.00 81.25 239 ARG A O 1
ATOM 1907 N N . PHE A 1 240 ? 2.531 -8.110 -7.809 1.00 82.56 240 PHE A N 1
ATOM 1908 C CA . PHE A 1 240 ? 3.816 -7.609 -7.342 1.00 82.56 240 PHE A CA 1
ATOM 1909 C C . PHE A 1 240 ? 4.954 -8.118 -8.224 1.00 82.56 240 PHE A C 1
ATOM 1911 O O . PHE A 1 240 ? 5.022 -9.304 -8.544 1.00 82.56 240 PHE A O 1
ATOM 1918 N N . LEU A 1 241 ? 5.844 -7.201 -8.594 1.00 90.12 241 LEU A N 1
ATOM 1919 C CA . LEU A 1 241 ? 7.076 -7.458 -9.335 1.00 90.12 241 LEU A CA 1
ATOM 1920 C C . LEU A 1 241 ? 8.319 -7.363 -8.448 1.00 90.12 241 LEU A C 1
ATOM 1922 O O . LEU A 1 241 ? 9.377 -7.777 -8.901 1.00 90.12 241 LEU A O 1
ATOM 1926 N N . SER A 1 242 ? 8.207 -6.883 -7.200 1.00 89.38 242 SER A N 1
ATOM 1927 C CA . SER A 1 242 ? 9.366 -6.713 -6.309 1.00 89.38 242 SER A CA 1
ATOM 1928 C C . SER A 1 242 ? 10.174 -8.000 -6.161 1.00 89.38 242 SER A C 1
ATOM 1930 O O . SER A 1 242 ? 11.355 -8.011 -6.466 1.00 89.38 242 SER A O 1
ATOM 1932 N N . TYR A 1 243 ? 9.523 -9.109 -5.797 1.00 87.00 243 TYR A N 1
ATOM 1933 C CA . TYR A 1 243 ? 10.201 -10.392 -5.598 1.00 87.00 243 TYR A CA 1
ATOM 1934 C C . TYR A 1 243 ? 10.791 -10.984 -6.895 1.00 87.00 243 TYR A C 1
ATOM 1936 O O . TYR A 1 243 ? 11.936 -11.436 -6.879 1.00 87.00 243 TYR A O 1
ATOM 1944 N N . PRO A 1 244 ? 10.073 -10.978 -8.038 1.00 90.94 244 PRO A N 1
ATOM 1945 C CA . PRO A 1 244 ? 10.682 -11.292 -9.328 1.00 90.94 244 PRO A CA 1
ATOM 1946 C C . PRO A 1 244 ? 11.912 -10.436 -9.675 1.00 90.94 244 PRO A C 1
ATOM 1948 O O . PRO A 1 244 ? 12.871 -10.981 -10.205 1.00 90.94 244 PRO A O 1
ATOM 1951 N N . ILE A 1 245 ? 11.910 -9.134 -9.363 1.00 93.50 245 ILE A N 1
ATOM 1952 C CA . ILE A 1 245 ? 13.066 -8.246 -9.585 1.00 93.50 245 ILE A CA 1
ATOM 1953 C C . ILE A 1 245 ? 14.211 -8.612 -8.634 1.00 93.50 245 ILE A C 1
ATOM 1955 O O . ILE A 1 245 ? 15.340 -8.780 -9.081 1.00 93.50 245 ILE A O 1
ATOM 1959 N N . GLU A 1 246 ? 13.916 -8.804 -7.346 1.00 91.19 246 GLU A N 1
ATOM 1960 C CA . GLU A 1 246 ? 14.885 -9.170 -6.302 1.00 91.19 246 GLU A CA 1
ATOM 1961 C C . GLU A 1 246 ? 15.667 -10.443 -6.645 1.00 91.19 246 GLU A C 1
ATOM 1963 O O . GLU A 1 246 ? 16.859 -10.529 -6.371 1.00 91.19 246 GLU A O 1
ATOM 1968 N N . LYS A 1 247 ? 15.022 -11.414 -7.302 1.00 91.69 247 LYS A N 1
ATOM 1969 C CA . LYS A 1 247 ? 15.675 -12.647 -7.772 1.00 91.69 247 LYS A CA 1
ATOM 1970 C C . LYS A 1 247 ? 16.737 -12.436 -8.844 1.00 91.69 247 LYS A C 1
ATOM 1972 O O . LYS A 1 247 ? 17.628 -13.273 -8.975 1.00 91.69 247 LYS A O 1
ATOM 1977 N N . GLU A 1 248 ? 16.615 -11.370 -9.624 1.00 93.88 248 GLU A N 1
ATOM 1978 C CA . GLU A 1 248 ? 17.549 -11.045 -10.701 1.00 93.88 248 GLU A CA 1
ATOM 1979 C C . GLU A 1 248 ? 18.684 -10.122 -10.222 1.00 93.88 248 GLU A C 1
ATOM 1981 O O . GLU A 1 248 ? 19.657 -9.928 -10.951 1.00 93.88 248 GLU A O 1
ATOM 1986 N N . LEU A 1 249 ? 18.605 -9.582 -8.997 1.00 92.56 249 LEU A N 1
ATOM 1987 C CA . LEU A 1 249 ? 19.639 -8.709 -8.437 1.00 92.56 249 LEU A CA 1
ATOM 1988 C C . LEU A 1 249 ? 20.942 -9.473 -8.209 1.00 92.56 249 LEU A C 1
ATOM 1990 O O . LEU A 1 249 ? 20.980 -10.490 -7.514 1.00 92.56 249 LEU A O 1
ATOM 1994 N N . LYS A 1 250 ? 22.032 -8.949 -8.772 1.00 92.75 250 LYS A N 1
ATOM 1995 C CA . LYS A 1 250 ? 23.393 -9.457 -8.577 1.00 92.75 250 LYS A CA 1
ATOM 1996 C C . LYS A 1 250 ? 24.378 -8.302 -8.615 1.00 92.75 250 LYS A C 1
ATOM 1998 O O . LYS A 1 250 ? 24.373 -7.542 -9.583 1.00 92.75 250 LYS A O 1
ATOM 2003 N N . CYS A 1 251 ? 25.251 -8.231 -7.621 1.00 93.50 251 CYS A N 1
ATOM 2004 C CA . CYS A 1 251 ? 26.401 -7.334 -7.644 1.00 93.50 251 CYS A CA 1
ATOM 2005 C C . CYS A 1 251 ? 27.450 -7.852 -8.637 1.00 93.50 251 CYS A C 1
ATOM 2007 O O . CYS A 1 251 ? 27.608 -9.065 -8.797 1.00 93.50 251 CYS A O 1
ATOM 2009 N N . GLU A 1 252 ? 28.164 -6.958 -9.320 1.00 91.94 252 GLU A N 1
ATOM 2010 C CA . GLU A 1 252 ? 29.259 -7.344 -10.224 1.00 91.94 252 GLU A CA 1
ATOM 2011 C C . GLU A 1 252 ? 30.415 -7.981 -9.449 1.00 91.94 252 GLU A C 1
ATOM 2013 O O . GLU A 1 252 ? 31.068 -8.914 -9.924 1.00 91.94 252 GLU A O 1
ATOM 2018 N N . HIS A 1 253 ? 30.675 -7.471 -8.243 1.00 91.06 253 HIS A N 1
ATOM 2019 C CA . HIS A 1 253 ? 31.772 -7.945 -7.417 1.00 91.06 253 HIS A CA 1
ATOM 2020 C C . HIS A 1 253 ? 31.386 -9.233 -6.661 1.00 91.06 253 HIS A C 1
ATOM 2022 O O . HIS A 1 253 ? 30.407 -9.226 -5.917 1.00 91.06 253 HIS A O 1
ATOM 2028 N N . PRO A 1 254 ? 32.178 -10.321 -6.745 1.00 88.06 254 PRO A N 1
ATOM 2029 C CA . PRO A 1 254 ? 31.800 -11.643 -6.225 1.00 88.06 254 PRO A CA 1
ATOM 2030 C C . PRO A 1 254 ? 31.727 -11.740 -4.693 1.00 88.06 254 PRO A C 1
ATOM 2032 O O . PRO A 1 254 ? 31.146 -12.685 -4.175 1.00 88.06 254 PRO A O 1
ATOM 2035 N N . ASN A 1 255 ? 32.321 -10.782 -3.978 1.00 90.75 255 ASN A N 1
ATOM 2036 C CA . ASN A 1 255 ? 32.301 -10.711 -2.510 1.00 90.75 255 ASN A CA 1
ATOM 2037 C C . ASN A 1 255 ? 31.285 -9.684 -1.982 1.00 90.75 255 ASN A C 1
ATOM 2039 O O . ASN A 1 255 ? 31.466 -9.177 -0.876 1.00 90.75 255 ASN A O 1
ATOM 2043 N N . ARG A 1 256 ? 30.303 -9.291 -2.799 1.00 93.88 256 ARG A N 1
ATOM 2044 C CA . ARG A 1 256 ? 29.255 -8.358 -2.393 1.00 93.88 256 ARG A CA 1
ATOM 2045 C C . ARG A 1 256 ? 27.889 -8.983 -2.594 1.00 93.88 256 ARG A C 1
ATOM 2047 O O . ARG A 1 256 ? 27.632 -9.576 -3.641 1.00 93.88 256 ARG A O 1
ATOM 2054 N N . ASP A 1 257 ? 27.021 -8.771 -1.620 1.00 93.19 257 ASP A N 1
ATOM 2055 C CA . ASP A 1 257 ? 25.643 -9.234 -1.658 1.00 93.19 257 ASP A CA 1
ATOM 2056 C C . ASP A 1 257 ? 24.707 -8.073 -1.990 1.00 93.19 257 ASP A C 1
ATOM 2058 O O . ASP A 1 257 ? 24.847 -6.965 -1.469 1.00 93.19 257 ASP A O 1
ATOM 2062 N N . ALA A 1 258 ? 23.738 -8.324 -2.873 1.00 92.75 258 ALA A N 1
ATOM 2063 C CA . ALA A 1 258 ? 22.714 -7.341 -3.195 1.00 92.75 258 ALA A CA 1
ATOM 2064 C C . ALA A 1 258 ? 21.739 -7.240 -2.017 1.00 92.75 258 ALA A C 1
ATOM 2066 O O . ALA A 1 258 ? 20.975 -8.167 -1.745 1.00 92.75 258 ALA A O 1
ATOM 2067 N N . ILE A 1 259 ? 21.762 -6.104 -1.327 1.00 91.06 259 ILE A N 1
ATOM 2068 C CA . ILE A 1 259 ? 20.927 -5.841 -0.148 1.00 91.06 259 ILE A CA 1
ATOM 2069 C C . ILE A 1 259 ? 19.677 -5.019 -0.481 1.00 91.06 259 ILE A C 1
ATOM 2071 O O . ILE A 1 259 ? 18.777 -4.896 0.350 1.00 91.06 259 ILE A O 1
ATOM 2075 N N . GLY A 1 260 ? 19.597 -4.485 -1.702 1.00 91.12 260 GLY A N 1
ATOM 2076 C CA . GLY A 1 260 ? 18.383 -3.884 -2.235 1.00 91.12 260 GLY A CA 1
ATOM 2077 C C . GLY A 1 260 ? 18.610 -3.025 -3.468 1.00 91.12 260 GLY A C 1
ATOM 2078 O O . GLY A 1 260 ? 19.644 -3.131 -4.123 1.00 91.12 260 GLY A O 1
ATOM 2079 N N . TYR A 1 261 ? 17.618 -2.208 -3.813 1.00 93.06 261 TYR A N 1
ATOM 2080 C CA . TYR A 1 261 ? 17.649 -1.400 -5.027 1.00 93.06 261 TYR A CA 1
ATOM 2081 C C . TYR A 1 261 ? 16.677 -0.223 -4.978 1.00 93.06 261 TYR A C 1
ATOM 2083 O O . TYR A 1 261 ? 15.622 -0.298 -4.336 1.00 93.06 261 TYR A O 1
ATOM 2091 N N . SER A 1 262 ? 16.989 0.817 -5.749 1.00 92.25 262 SER A N 1
ATOM 2092 C CA . SER A 1 262 ? 16.097 1.937 -6.040 1.00 92.25 262 SER A CA 1
ATOM 2093 C C . SER A 1 262 ? 15.859 2.079 -7.541 1.00 92.25 262 SER A C 1
ATOM 2095 O O . SER A 1 262 ? 16.672 1.644 -8.356 1.00 92.25 262 SER A O 1
ATOM 2097 N N . LEU A 1 263 ? 14.706 2.633 -7.914 1.00 93.19 263 LEU A N 1
ATOM 2098 C CA . LEU A 1 263 ? 14.270 2.699 -9.303 1.00 93.19 263 LEU A CA 1
ATOM 2099 C C . LEU A 1 263 ? 13.994 4.126 -9.765 1.00 93.19 263 LEU A C 1
ATOM 2101 O O . LEU A 1 263 ? 13.290 4.891 -9.103 1.00 93.19 263 LEU A O 1
ATOM 2105 N N . SER A 1 264 ? 14.475 4.489 -10.949 1.00 92.38 264 SER A N 1
ATOM 2106 C CA . SER A 1 264 ? 14.259 5.829 -11.492 1.00 92.38 264 SER A CA 1
ATOM 2107 C C . SER A 1 264 ? 14.072 5.831 -13.012 1.00 92.38 264 SER A C 1
ATOM 2109 O O . SER A 1 264 ? 14.102 4.794 -13.670 1.00 92.38 264 SER A O 1
ATOM 2111 N N . ASN A 1 265 ? 13.783 7.012 -13.563 1.00 93.31 265 ASN A N 1
ATOM 2112 C CA . ASN A 1 265 ? 13.653 7.250 -15.004 1.00 93.31 265 ASN A CA 1
ATOM 2113 C C . ASN A 1 265 ? 12.718 6.277 -15.759 1.00 93.31 265 ASN A C 1
ATOM 2115 O O . ASN A 1 265 ? 13.038 5.786 -16.843 1.00 93.31 265 ASN A O 1
ATOM 2119 N N . GLN A 1 266 ? 11.544 5.986 -15.193 1.00 94.44 266 GLN A N 1
ATOM 2120 C CA . GLN A 1 266 ? 10.614 5.042 -15.802 1.00 94.44 266 GLN A CA 1
ATOM 2121 C C . GLN A 1 266 ? 9.975 5.588 -17.087 1.00 94.44 266 GLN A C 1
ATOM 2123 O O . GLN A 1 266 ? 9.386 6.670 -17.088 1.00 94.44 266 GLN A O 1
ATOM 2128 N N . HIS A 1 267 ? 10.048 4.822 -18.176 1.00 95.19 267 HIS A N 1
ATOM 2129 C CA . HIS A 1 267 ? 9.469 5.197 -19.465 1.00 95.19 267 HIS A CA 1
ATOM 2130 C C . HIS A 1 267 ? 9.070 3.975 -20.300 1.00 95.19 267 HIS A C 1
ATOM 2132 O O . HIS A 1 267 ? 9.720 2.931 -20.281 1.00 95.19 267 HIS A O 1
ATOM 2138 N N . TRP A 1 268 ? 7.974 4.109 -21.045 1.00 97.12 268 TRP A N 1
ATOM 2139 C CA . TRP A 1 268 ? 7.479 3.052 -21.921 1.00 97.12 268 TRP A CA 1
ATOM 2140 C C . TRP A 1 268 ? 8.120 3.126 -23.301 1.00 97.12 268 TRP A C 1
ATOM 2142 O O . TRP A 1 268 ? 8.161 4.193 -23.919 1.00 97.12 268 TRP A O 1
ATOM 2152 N N . ASP A 1 269 ? 8.512 1.971 -23.828 1.00 96.00 269 ASP A N 1
ATOM 2153 C CA . ASP A 1 269 ? 8.816 1.844 -25.247 1.00 96.00 269 ASP A CA 1
ATOM 2154 C C . ASP A 1 269 ? 7.558 1.968 -26.102 1.00 96.00 269 ASP A C 1
ATOM 2156 O O . ASP A 1 269 ? 6.416 1.760 -25.670 1.00 96.00 269 ASP A O 1
ATOM 2160 N N . ARG A 1 270 ? 7.778 2.244 -27.390 1.00 93.06 270 ARG A N 1
ATOM 2161 C CA . ARG A 1 270 ? 6.706 2.211 -28.378 1.00 93.06 270 ARG A CA 1
ATOM 2162 C C . ARG A 1 270 ? 6.066 0.822 -28.397 1.00 93.06 270 ARG A C 1
ATOM 2164 O O . ARG A 1 270 ? 6.718 -0.171 -28.705 1.00 93.06 270 ARG A O 1
ATOM 2171 N N . LEU A 1 271 ? 4.759 0.782 -28.140 1.00 92.88 271 LEU A N 1
ATOM 2172 C CA . LEU A 1 271 ? 3.983 -0.454 -28.075 1.00 92.88 271 LEU A CA 1
ATOM 2173 C C . LEU A 1 271 ? 4.153 -1.309 -29.339 1.00 92.88 271 LEU A C 1
ATOM 2175 O O . LEU A 1 271 ? 3.734 -0.919 -30.434 1.00 92.88 271 LEU A O 1
ATOM 2179 N N . VAL A 1 272 ? 4.692 -2.517 -29.166 1.00 90.06 272 VAL A N 1
ATOM 2180 C CA . VAL A 1 272 ? 4.809 -3.500 -30.245 1.00 90.06 272 VAL A CA 1
ATOM 2181 C C . VAL A 1 272 ? 3.523 -4.322 -30.319 1.00 90.06 272 VAL A C 1
ATOM 2183 O O . VAL A 1 272 ? 3.128 -4.999 -29.366 1.00 90.06 272 VAL A O 1
ATOM 2186 N N . LYS A 1 273 ? 2.857 -4.271 -31.478 1.00 89.12 273 LYS A N 1
ATOM 2187 C CA . LYS A 1 273 ? 1.624 -5.014 -31.763 1.00 89.12 273 LYS A CA 1
ATOM 2188 C C . LYS A 1 273 ? 1.915 -6.135 -32.771 1.00 89.12 273 LYS A C 1
ATOM 2190 O O . LYS A 1 273 ? 2.062 -5.865 -33.957 1.00 89.12 273 LYS A O 1
ATOM 2195 N N . ALA A 1 274 ? 1.944 -7.388 -32.319 1.00 87.06 274 ALA A N 1
ATOM 2196 C CA . ALA A 1 274 ? 1.949 -8.569 -33.194 1.00 87.06 274 ALA A CA 1
ATOM 2197 C C . ALA A 1 274 ? 0.510 -9.059 -33.438 1.00 87.06 274 ALA A C 1
ATOM 2199 O O . ALA A 1 274 ? -0.413 -8.538 -32.820 1.00 87.06 274 ALA A O 1
ATOM 2200 N N . LYS A 1 275 ? 0.284 -10.037 -34.327 1.00 85.44 275 LYS A N 1
ATOM 2201 C CA . LYS A 1 275 ? -1.072 -10.474 -34.727 1.00 85.44 275 LYS A CA 1
ATOM 2202 C C . LYS A 1 275 ? -2.001 -10.727 -33.527 1.00 85.44 275 LYS A C 1
ATOM 2204 O O . LYS A 1 275 ? -3.022 -10.057 -33.423 1.00 85.44 275 LYS A O 1
ATOM 2209 N N . ASP A 1 276 ? -1.565 -11.553 -32.576 1.00 90.00 276 ASP A N 1
ATOM 2210 C CA . ASP A 1 276 ? -2.361 -11.965 -31.406 1.00 90.00 276 ASP A CA 1
ATOM 2211 C C . ASP A 1 276 ? -1.792 -11.480 -30.059 1.00 90.00 276 ASP A C 1
ATOM 2213 O O . ASP A 1 276 ? -2.311 -11.821 -28.995 1.00 90.00 276 ASP A O 1
ATOM 2217 N N . LEU A 1 277 ? -0.723 -10.675 -30.083 1.00 91.81 277 LEU A N 1
ATOM 2218 C CA . LEU A 1 277 ? 0.020 -10.277 -28.885 1.00 91.81 277 LEU A CA 1
ATOM 2219 C C . LEU A 1 277 ? 0.287 -8.770 -28.836 1.00 91.81 277 LEU A C 1
ATOM 2221 O O . LEU A 1 277 ? 0.628 -8.145 -29.845 1.00 91.81 277 LEU A O 1
ATOM 2225 N N . LEU A 1 278 ? 0.174 -8.206 -27.637 1.00 92.94 278 LEU A N 1
ATOM 2226 C CA . LEU A 1 278 ? 0.721 -6.905 -27.266 1.00 92.94 278 LEU A CA 1
ATOM 2227 C C . LEU A 1 278 ? 1.977 -7.131 -26.427 1.00 92.94 278 LEU A C 1
ATOM 2229 O O . LEU A 1 278 ? 1.984 -7.989 -25.542 1.00 92.94 278 LEU A O 1
ATOM 2233 N N . ARG A 1 279 ? 3.022 -6.355 -26.717 1.00 94.06 279 ARG A N 1
ATOM 2234 C CA . ARG A 1 279 ? 4.270 -6.346 -25.951 1.00 94.06 279 ARG A CA 1
ATOM 2235 C C . ARG A 1 279 ? 4.618 -4.921 -25.525 1.00 94.06 279 ARG A C 1
ATOM 2237 O O . ARG A 1 279 ? 5.391 -4.258 -26.221 1.00 94.06 279 ARG A O 1
ATOM 2244 N N . PRO A 1 280 ? 3.981 -4.393 -24.468 1.00 96.12 280 PRO A N 1
ATOM 2245 C CA . PRO A 1 280 ? 4.473 -3.191 -23.821 1.00 96.12 280 PRO A CA 1
ATOM 2246 C C . PRO A 1 280 ? 5.747 -3.526 -23.041 1.00 96.12 280 PRO A C 1
ATOM 2248 O O . PRO A 1 280 ? 5.792 -4.524 -22.321 1.00 96.12 280 PRO A O 1
ATOM 2251 N N . ARG A 1 281 ? 6.767 -2.681 -23.190 1.00 97.25 281 ARG A N 1
ATOM 2252 C CA . ARG A 1 281 ? 8.021 -2.769 -22.443 1.00 97.25 281 ARG A CA 1
ATOM 2253 C C . ARG A 1 281 ? 8.213 -1.498 -21.634 1.00 97.25 281 ARG A C 1
ATOM 2255 O O . ARG A 1 281 ? 8.110 -0.402 -22.186 1.00 97.25 281 ARG A O 1
ATOM 2262 N N . LEU A 1 282 ? 8.476 -1.667 -20.347 1.00 97.56 282 LEU A N 1
ATOM 2263 C CA . LEU A 1 282 ? 8.866 -0.594 -19.445 1.00 97.56 282 LEU A CA 1
ATOM 2264 C C . LEU A 1 282 ? 10.382 -0.643 -19.250 1.00 97.56 282 LEU A C 1
ATOM 2266 O O . LEU A 1 282 ? 10.910 -1.701 -18.911 1.00 97.56 282 LEU A O 1
ATOM 2270 N N . ASN A 1 283 ? 11.053 0.488 -19.446 1.00 97.69 283 ASN A N 1
ATOM 2271 C CA . ASN A 1 283 ? 12.478 0.655 -19.176 1.00 97.69 283 ASN A CA 1
ATOM 2272 C C . ASN A 1 283 ? 12.669 1.637 -18.021 1.00 97.69 283 ASN A C 1
ATOM 2274 O O . ASN A 1 283 ? 11.898 2.592 -17.866 1.00 97.69 283 ASN A O 1
ATOM 2278 N N . MET A 1 284 ? 13.673 1.373 -17.193 1.00 96.88 284 MET A N 1
ATOM 2279 C CA . MET A 1 284 ? 13.963 2.115 -15.972 1.00 96.88 284 MET A CA 1
ATOM 2280 C C . MET A 1 284 ? 15.456 2.031 -15.659 1.00 96.88 284 MET A C 1
ATOM 2282 O O . MET A 1 284 ? 16.098 1.048 -16.017 1.00 96.88 284 MET A O 1
ATOM 2286 N N . TRP A 1 285 ? 15.984 3.010 -14.933 1.00 96.75 285 TRP A N 1
ATOM 2287 C CA . TRP A 1 285 ? 17.279 2.862 -14.270 1.00 96.75 285 TRP A CA 1
ATOM 2288 C C . TRP A 1 285 ? 17.087 2.143 -12.937 1.00 96.75 285 TRP A C 1
ATOM 2290 O O . TRP A 1 285 ? 16.107 2.407 -12.226 1.00 96.75 285 TRP A O 1
ATOM 2300 N N . ILE A 1 286 ? 18.004 1.232 -12.620 1.00 95.25 286 ILE A N 1
ATOM 2301 C CA . ILE A 1 286 ? 18.063 0.520 -11.347 1.00 95.25 286 ILE A CA 1
ATOM 2302 C C . ILE A 1 286 ? 19.411 0.768 -10.674 1.00 95.25 286 ILE A C 1
ATOM 2304 O O . ILE A 1 286 ? 20.461 0.439 -11.217 1.00 95.25 286 ILE A O 1
ATOM 2308 N N . ASP A 1 287 ? 19.349 1.310 -9.463 1.00 94.75 287 ASP A N 1
ATOM 2309 C CA . ASP A 1 287 ? 20.507 1.504 -8.600 1.00 94.75 287 ASP A CA 1
ATOM 2310 C C .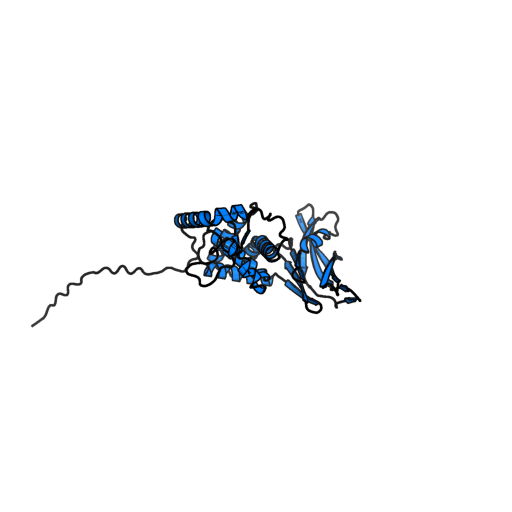 ASP A 1 287 ? 20.529 0.337 -7.613 1.00 94.75 287 ASP A C 1
ATOM 2312 O O . ASP A 1 287 ? 19.677 0.267 -6.726 1.00 94.75 287 ASP A O 1
ATOM 2316 N N . ILE A 1 288 ? 21.445 -0.612 -7.791 1.00 94.56 288 ILE A N 1
ATOM 2317 C CA . ILE A 1 288 ? 21.572 -1.811 -6.953 1.00 94.56 288 ILE A CA 1
ATOM 2318 C C . ILE A 1 288 ? 22.523 -1.504 -5.800 1.00 94.56 288 ILE A C 1
ATOM 2320 O O . ILE A 1 288 ? 23.663 -1.102 -6.021 1.00 94.56 288 ILE A O 1
ATOM 2324 N N . HIS A 1 289 ? 22.074 -1.723 -4.566 1.00 93.75 289 HIS A N 1
ATOM 2325 C CA . HIS A 1 289 ? 22.892 -1.541 -3.371 1.00 93.75 289 HIS A CA 1
ATOM 2326 C C . HIS A 1 289 ? 23.529 -2.862 -2.953 1.00 93.75 289 HIS A C 1
ATOM 2328 O O . HIS A 1 289 ? 22.841 -3.858 -2.724 1.00 93.75 289 HIS A O 1
ATOM 2334 N N . CYS A 1 290 ? 24.850 -2.838 -2.841 1.00 93.56 290 CYS A N 1
ATOM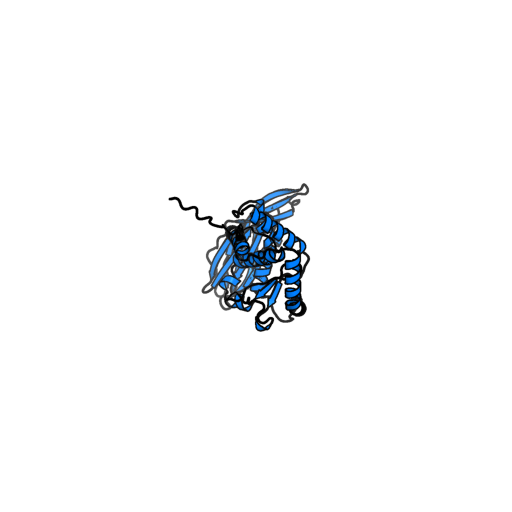 2335 C CA . CYS A 1 290 ? 25.714 -3.989 -2.658 1.00 93.56 290 CYS A CA 1
ATOM 2336 C C . CYS A 1 290 ? 26.549 -3.818 -1.392 1.00 93.56 290 CYS A C 1
ATOM 2338 O O . CYS A 1 290 ? 27.285 -2.841 -1.283 1.00 93.56 290 CYS A O 1
ATOM 2340 N N . GLU A 1 291 ? 26.460 -4.757 -0.458 1.00 94.06 291 GLU A N 1
ATOM 2341 C CA . GLU A 1 291 ? 27.215 -4.739 0.800 1.00 94.06 291 GLU A CA 1
ATOM 2342 C C . GLU A 1 291 ? 28.373 -5.737 0.739 1.00 94.06 291 GLU A C 1
ATOM 2344 O O . GLU A 1 291 ? 28.205 -6.844 0.227 1.00 94.06 291 GLU A O 1
ATOM 2349 N N . ASP A 1 292 ? 29.555 -5.349 1.218 1.00 94.50 292 ASP A N 1
ATOM 2350 C CA . ASP A 1 292 ? 30.683 -6.269 1.397 1.00 94.50 292 ASP A CA 1
ATOM 2351 C C . ASP A 1 292 ? 30.731 -6.879 2.811 1.00 94.50 292 ASP A C 1
ATOM 2353 O O . ASP A 1 292 ? 29.918 -6.575 3.682 1.00 94.50 292 ASP A O 1
ATOM 2357 N N . SER A 1 293 ? 31.714 -7.746 3.068 1.00 92.75 293 SER A N 1
ATOM 2358 C CA . SER A 1 293 ? 31.879 -8.399 4.375 1.00 92.75 293 SER A CA 1
ATOM 2359 C C . SER A 1 293 ? 32.147 -7.440 5.539 1.00 92.75 293 SER A C 1
ATOM 2361 O O . SER A 1 293 ? 31.988 -7.840 6.693 1.00 92.75 293 SER A O 1
ATOM 2363 N N . ASP A 1 294 ? 32.570 -6.207 5.249 1.00 92.94 294 ASP A N 1
ATOM 2364 C CA . ASP A 1 294 ? 32.871 -5.176 6.243 1.00 92.94 294 ASP A CA 1
ATOM 2365 C C . ASP A 1 294 ? 31.669 -4.235 6.479 1.00 92.94 294 ASP A C 1
ATOM 2367 O O . ASP A 1 294 ? 31.752 -3.323 7.306 1.00 92.94 294 ASP A O 1
ATOM 2371 N N . GLY A 1 295 ? 30.541 -4.461 5.791 1.00 89.56 295 GLY A N 1
ATOM 2372 C CA . GLY A 1 295 ? 29.326 -3.647 5.892 1.00 89.56 295 GLY A CA 1
ATOM 2373 C C . GLY A 1 295 ? 29.377 -2.352 5.075 1.00 89.56 295 GLY A C 1
ATOM 2374 O O . GLY A 1 295 ? 28.599 -1.426 5.322 1.00 89.56 295 GLY A O 1
ATOM 2375 N N . VAL A 1 296 ? 30.315 -2.231 4.130 1.00 92.44 296 VAL A N 1
ATOM 2376 C CA . VAL A 1 296 ? 30.412 -1.056 3.256 1.00 92.44 296 VAL A CA 1
ATOM 2377 C C . VAL A 1 296 ? 29.430 -1.207 2.098 1.00 92.44 296 VAL A C 1
ATOM 2379 O O . VAL A 1 296 ? 29.465 -2.189 1.359 1.00 92.44 296 VAL A O 1
ATOM 2382 N N . ILE A 1 297 ? 28.573 -0.199 1.918 1.00 90.94 297 ILE A N 1
ATOM 2383 C CA . ILE A 1 297 ? 27.558 -0.175 0.860 1.00 90.94 297 ILE A CA 1
ATOM 2384 C C . ILE A 1 297 ? 28.108 0.525 -0.387 1.00 90.94 297 ILE A C 1
ATOM 2386 O O . ILE A 1 297 ? 28.535 1.681 -0.342 1.00 90.94 297 ILE A O 1
ATOM 2390 N N . PHE A 1 298 ? 28.029 -0.169 -1.517 1.00 92.50 298 PHE A N 1
ATOM 2391 C CA . PHE A 1 298 ? 28.315 0.317 -2.862 1.00 92.50 298 PHE A CA 1
ATOM 2392 C C . PHE A 1 298 ? 27.020 0.382 -3.672 1.00 92.50 298 PHE A C 1
ATOM 2394 O O . PHE A 1 298 ? 26.111 -0.413 -3.448 1.00 92.50 298 PHE A O 1
ATOM 2401 N N . THR A 1 299 ? 26.951 1.297 -4.635 1.00 93.44 299 THR A N 1
ATOM 2402 C CA . THR A 1 299 ? 25.824 1.386 -5.570 1.00 93.44 299 THR A CA 1
ATOM 2403 C C . THR A 1 299 ? 26.313 1.084 -6.982 1.00 93.44 299 THR A C 1
ATOM 2405 O O . THR A 1 299 ? 27.295 1.677 -7.429 1.00 93.44 299 THR A O 1
ATOM 2408 N N . GLU A 1 300 ? 25.636 0.165 -7.665 1.00 94.44 300 GLU A N 1
ATOM 2409 C CA . GLU A 1 300 ? 25.856 -0.184 -9.070 1.00 94.44 300 GLU A CA 1
ATOM 2410 C C . GLU A 1 300 ? 24.644 0.275 -9.896 1.00 94.44 300 GLU A C 1
ATOM 2412 O O . GLU A 1 300 ? 23.520 -0.137 -9.619 1.00 94.44 300 GLU A O 1
ATOM 2417 N N . GLU A 1 301 ? 24.858 1.129 -10.898 1.00 95.81 301 GLU A N 1
ATOM 2418 C CA . GLU A 1 301 ? 23.798 1.641 -11.780 1.00 95.81 301 GLU A CA 1
ATOM 2419 C C . GLU A 1 301 ? 23.656 0.741 -13.014 1.00 95.81 301 GLU A C 1
ATOM 2421 O O . GLU A 1 301 ? 24.647 0.448 -13.688 1.00 95.81 301 GLU A O 1
ATOM 2426 N N . ARG A 1 302 ? 22.431 0.301 -13.316 1.00 96.69 302 ARG A N 1
ATOM 2427 C CA . ARG A 1 302 ? 22.105 -0.586 -14.445 1.00 96.69 302 ARG A CA 1
ATOM 2428 C C . ARG A 1 302 ? 20.764 -0.232 -15.083 1.00 96.69 302 ARG A C 1
ATOM 2430 O O . ARG A 1 302 ? 20.007 0.592 -14.564 1.00 96.69 302 ARG A O 1
ATOM 2437 N N . ASP A 1 303 ? 20.438 -0.894 -16.189 1.00 97.25 303 ASP A N 1
ATOM 2438 C CA . ASP A 1 303 ? 19.133 -0.774 -16.837 1.00 97.25 303 ASP A CA 1
ATOM 2439 C C . ASP A 1 303 ? 18.210 -1.935 -16.440 1.00 97.25 303 ASP A C 1
ATOM 2441 O O . ASP A 1 303 ? 18.528 -3.109 -16.626 1.00 97.25 303 ASP A O 1
ATOM 2445 N N . LEU A 1 304 ? 17.011 -1.614 -15.950 1.00 97.44 304 LEU A N 1
ATOM 2446 C CA . LEU A 1 304 ? 15.932 -2.572 -15.709 1.00 97.44 304 LEU A CA 1
ATOM 2447 C C . LEU A 1 304 ? 14.907 -2.510 -16.845 1.00 97.44 304 LEU A C 1
ATOM 2449 O O . LEU A 1 304 ? 14.339 -1.458 -17.150 1.00 97.44 304 LEU A O 1
ATOM 2453 N N . LYS A 1 305 ? 14.597 -3.675 -17.416 1.00 97.88 305 LYS A N 1
ATOM 2454 C CA . LYS A 1 305 ? 13.594 -3.852 -18.471 1.00 97.88 305 LYS A CA 1
ATOM 2455 C C . LYS A 1 305 ? 12.524 -4.832 -18.023 1.00 97.88 305 LYS A C 1
ATOM 2457 O O . LYS A 1 305 ? 12.832 -5.950 -17.607 1.00 97.88 305 LYS A O 1
ATOM 2462 N N . ILE A 1 306 ? 11.262 -4.430 -18.155 1.00 97.44 306 ILE A N 1
ATOM 2463 C CA . ILE A 1 306 ? 10.096 -5.263 -17.853 1.00 97.44 306 ILE A CA 1
ATOM 2464 C C . ILE A 1 306 ? 9.259 -5.408 -19.123 1.00 97.44 306 ILE A C 1
ATOM 2466 O O . ILE A 1 306 ? 8.593 -4.473 -19.571 1.00 97.44 306 ILE A O 1
ATOM 2470 N N . ASP A 1 307 ? 9.308 -6.599 -19.709 1.00 96.44 307 ASP A N 1
ATOM 2471 C CA . ASP A 1 307 ? 8.550 -6.991 -20.892 1.00 96.44 307 ASP A CA 1
ATOM 2472 C C . ASP A 1 307 ? 7.244 -7.662 -20.475 1.00 96.44 307 ASP A C 1
ATOM 2474 O O . ASP A 1 307 ? 7.254 -8.766 -19.935 1.00 96.44 307 ASP A O 1
ATOM 2478 N N . PHE A 1 308 ? 6.107 -7.042 -20.774 1.00 96.12 308 PHE A N 1
ATOM 2479 C CA . PHE A 1 308 ? 4.799 -7.645 -20.538 1.00 96.12 308 PHE A CA 1
ATOM 2480 C C . PHE A 1 308 ? 4.320 -8.358 -21.802 1.00 96.12 308 PHE A C 1
ATOM 2482 O O . PHE A 1 308 ? 4.381 -7.810 -22.903 1.00 96.12 308 PHE A O 1
ATOM 2489 N N . LEU A 1 309 ? 3.791 -9.572 -21.664 1.00 94.62 309 LEU A N 1
ATOM 2490 C CA . LEU A 1 309 ? 3.225 -10.330 -22.775 1.00 94.62 309 LEU A CA 1
ATOM 2491 C C . LEU A 1 309 ? 1.718 -10.479 -22.588 1.00 94.62 309 LEU A C 1
ATOM 2493 O O . LEU A 1 309 ? 1.266 -11.187 -21.694 1.00 94.62 309 LEU A O 1
ATOM 2497 N N . ILE A 1 310 ? 0.929 -9.832 -23.446 1.00 93.50 310 ILE A N 1
ATOM 2498 C CA . ILE A 1 310 ? -0.534 -9.792 -23.318 1.00 93.50 310 ILE A CA 1
ATOM 2499 C C . ILE A 1 310 ? -1.190 -10.381 -24.566 1.00 93.50 310 ILE A C 1
ATOM 2501 O O . ILE A 1 310 ? -0.867 -10.001 -25.691 1.00 93.50 310 ILE A O 1
ATOM 2505 N N . ASN A 1 311 ? -2.149 -11.287 -24.372 1.00 91.88 311 ASN A N 1
ATOM 2506 C CA . ASN A 1 311 ? -2.990 -11.807 -25.447 1.00 91.88 311 ASN A CA 1
ATOM 2507 C C . ASN A 1 311 ? -4.025 -10.749 -25.854 1.00 91.88 311 ASN A C 1
ATOM 2509 O O . ASN A 1 311 ? -4.836 -10.331 -25.024 1.00 91.88 311 ASN A O 1
ATOM 2513 N N . LYS A 1 312 ? -4.030 -10.350 -27.130 1.00 88.44 312 LYS A N 1
ATOM 2514 C CA . LYS A 1 312 ? -4.958 -9.336 -27.662 1.00 88.44 312 LYS A CA 1
ATOM 2515 C C . LYS A 1 312 ? -6.421 -9.749 -27.557 1.00 88.44 312 LYS A C 1
ATOM 2517 O O . LYS A 1 312 ? -7.260 -8.944 -27.174 1.00 88.44 312 LYS A O 1
ATOM 2522 N N . ASN A 1 313 ? -6.714 -11.002 -27.892 1.00 86.88 313 ASN A N 1
ATOM 2523 C CA . ASN A 1 313 ? -8.083 -11.496 -28.010 1.00 86.88 313 ASN A CA 1
ATOM 2524 C C . ASN A 1 313 ? -8.718 -11.674 -26.630 1.00 86.88 313 ASN A C 1
ATOM 2526 O O . ASN A 1 313 ? -9.870 -11.307 -26.421 1.00 86.88 313 ASN A O 1
ATOM 2530 N N . THR A 1 314 ? -7.960 -12.207 -25.669 1.00 88.69 314 THR A N 1
ATOM 2531 C CA . THR A 1 314 ? -8.478 -12.446 -24.315 1.00 88.69 314 THR A CA 1
ATOM 2532 C C . THR A 1 314 ? -8.239 -11.280 -23.360 1.00 88.69 314 THR A C 1
ATOM 2534 O O . THR A 1 314 ? -8.727 -11.339 -22.234 1.00 88.69 314 THR A O 1
ATOM 2537 N N . LYS A 1 315 ? -7.448 -10.268 -23.749 1.00 87.31 315 LYS A N 1
ATOM 2538 C CA . LYS A 1 315 ? -6.987 -9.169 -22.876 1.00 87.31 315 LYS A CA 1
ATOM 2539 C C . LYS A 1 315 ? -6.369 -9.681 -21.561 1.00 87.31 315 LYS A C 1
ATOM 2541 O O . LYS A 1 315 ? -6.517 -9.071 -20.503 1.00 87.31 315 LYS A O 1
ATOM 2546 N N . LYS A 1 316 ? -5.712 -10.846 -21.606 1.00 87.81 316 LYS A N 1
ATOM 2547 C CA . LYS A 1 316 ? -5.062 -11.464 -20.437 1.00 87.81 316 LYS A CA 1
ATOM 2548 C C . LYS A 1 316 ? -3.557 -11.303 -20.545 1.00 87.81 316 LYS A C 1
ATOM 2550 O O . LYS A 1 316 ? -2.990 -11.551 -21.611 1.00 87.81 316 LYS A O 1
ATOM 2555 N N . LEU A 1 317 ? -2.931 -10.929 -19.436 1.00 88.50 317 LEU A N 1
ATOM 2556 C CA . LEU A 1 317 ? -1.486 -10.995 -19.295 1.00 88.50 317 LEU A CA 1
ATOM 2557 C C . LEU A 1 317 ? -1.078 -12.465 -19.183 1.00 88.50 317 LEU A C 1
ATOM 2559 O O . LEU A 1 317 ? -1.576 -13.195 -18.329 1.00 88.50 317 LEU A O 1
ATOM 2563 N N . ILE A 1 318 ? -0.238 -12.890 -20.120 1.00 90.06 318 ILE A N 1
ATOM 2564 C CA . ILE A 1 318 ? 0.280 -14.251 -20.239 1.00 90.06 318 ILE A CA 1
ATOM 2565 C C . ILE A 1 318 ? 1.506 -14.394 -19.344 1.00 90.06 318 ILE A C 1
ATOM 2567 O O . ILE A 1 318 ? 1.607 -15.361 -18.598 1.00 90.06 318 ILE A O 1
ATOM 2571 N N . ASP A 1 319 ? 2.421 -13.430 -19.439 1.00 89.56 319 ASP A N 1
ATOM 2572 C CA . ASP A 1 319 ? 3.716 -13.481 -18.775 1.00 89.56 319 ASP A CA 1
ATOM 2573 C C . ASP A 1 319 ? 4.314 -12.075 -18.609 1.00 89.56 319 ASP A C 1
ATOM 2575 O O . ASP A 1 319 ? 3.869 -11.115 -19.252 1.00 89.56 319 ASP A O 1
ATOM 2579 N N . HIS A 1 320 ? 5.329 -11.968 -17.757 1.00 91.50 320 HIS A N 1
ATOM 2580 C CA . HIS A 1 320 ? 6.220 -10.820 -17.665 1.00 91.50 320 HIS A CA 1
ATOM 2581 C C . HIS A 1 320 ? 7.667 -11.306 -17.558 1.00 91.50 320 HIS A C 1
ATOM 2583 O O . HIS A 1 320 ? 7.973 -12.199 -16.773 1.00 91.50 320 HIS A O 1
ATOM 2589 N N . LYS A 1 321 ? 8.569 -10.697 -18.326 1.00 94.94 321 LYS A N 1
ATOM 2590 C CA . LYS A 1 321 ? 10.003 -10.984 -18.269 1.00 94.94 321 LYS A CA 1
ATOM 2591 C C . LYS A 1 321 ? 10.745 -9.776 -17.715 1.00 94.94 321 LYS A C 1
ATOM 2593 O O . LYS A 1 321 ? 10.555 -8.664 -18.199 1.00 94.94 321 LYS A O 1
ATOM 2598 N N . ILE A 1 322 ? 11.609 -10.020 -16.738 1.00 96.25 322 ILE A N 1
ATOM 2599 C CA . ILE A 1 322 ? 12.492 -9.018 -16.142 1.00 96.25 322 ILE A CA 1
ATOM 2600 C C . ILE A 1 322 ? 13.910 -9.256 -16.652 1.00 96.25 322 ILE A 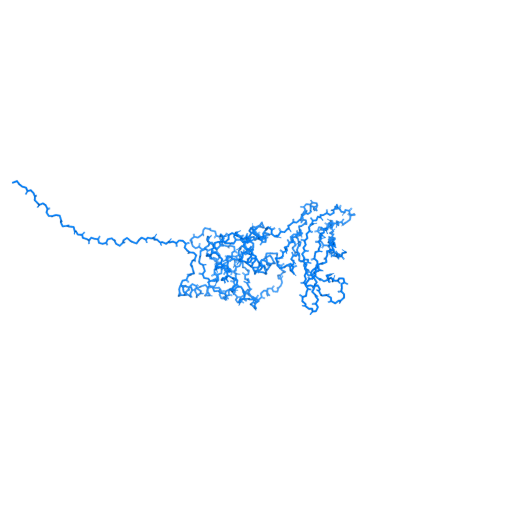C 1
ATOM 2602 O O . ILE A 1 322 ? 14.347 -10.400 -16.759 1.00 96.25 322 ILE A O 1
ATOM 2606 N N . THR A 1 323 ? 14.600 -8.181 -17.020 1.00 96.38 323 THR A N 1
ATOM 2607 C CA . THR A 1 323 ? 16.016 -8.213 -17.403 1.00 96.38 323 THR A CA 1
ATOM 2608 C C . THR A 1 323 ? 16.722 -7.033 -16.746 1.00 96.38 323 THR A C 1
ATOM 2610 O O . THR A 1 323 ? 16.206 -5.919 -16.813 1.00 96.38 323 THR A O 1
ATOM 2613 N N . ILE A 1 324 ? 17.866 -7.286 -16.111 1.00 95.50 324 ILE A N 1
ATOM 2614 C CA . ILE A 1 324 ? 18.766 -6.266 -15.565 1.00 95.50 324 ILE A CA 1
ATOM 2615 C C . ILE A 1 324 ? 20.063 -6.356 -16.369 1.00 95.50 324 ILE A C 1
ATOM 2617 O O . ILE A 1 324 ? 20.669 -7.430 -16.411 1.00 95.50 324 ILE A O 1
ATOM 2621 N N . GLU A 1 325 ? 20.438 -5.268 -17.037 1.00 92.19 325 GLU A N 1
ATOM 2622 C CA . GLU A 1 325 ? 21.591 -5.188 -17.949 1.00 92.19 325 GLU A CA 1
ATOM 2623 C C . GLU A 1 325 ? 22.598 -4.134 -17.508 1.00 92.19 325 GLU A C 1
ATOM 2625 O O . GLU A 1 325 ? 22.162 -3.030 -17.104 1.00 92.19 325 GLU A O 1
#

Secondary structure (DSSP, 8-state):
--------------------------PPPHHHHHHHHHHHHHHHHHHHHHHTT---TT-PPPHHHHHHHHHHHHHHHHHHHHHHS-TT---HHHHHHHHHHHHHHHTTTT-S--EEEE-TTTSTTTT--TT-SS--SEE--SSTTSPEEEEHHHHHH-HHHHH-HHHHHHHHHHHHHHHTT---HHHHHHHHHHHHHHHHHHEEEEEEEETTEEEEEEEE--SSTT--EEEEEETTEEEE-HHHHHTT---SSTTEEEEEEEEEEEEEPPPEE-SSEEE-EEEEEEEEEEEETT--EEEEEEEEEEEEEEETTTTEEEEEEEEE-

Radius of gyration: 26.15 Å; chains: 1; bounding box: 66×87×86 Å

pLDDT: mean 83.82, std 16.84, range [29.09, 97.88]

Sequence (325 aa):
MRNLLALTFCFVGTITWAANTSYFLRKMPVAQRAELNDIFSKRTSKLIAAYSSGDIVGNGGGLIEQNLSFAYSSVLSVIDTCVIYMDCKLTPNEKLVLLDIRATYFSKLDNELHFVFLREKDAPGLFHDDLDPGARVAKTGFSKDFPIFINLDQLETNLDLAYDLGSMLGIVIHELGHQTGYPSHSKLDAIAAKLRVSFNYKMRNTEIKLDDNFLTVNIYNKDEALRTQVSYYYNNQLRFLSYPIEKELKCEHPNRDAIGYSLSNQHWDRLVKAKDLLRPRLNMWIDIHCEDSDGVIFTEERDLKIDFLINKNTKKLIDHKITIE